Protein AF-A0AAW9M1D6-F1 (afdb_monomer_lite)

Organism: Citrobacter amalonaticus (NCBI:txid35703)

Structure (mmCIF, N/CA/C/O backbone):
data_AF-A0AAW9M1D6-F1
#
_entry.id   AF-A0AAW9M1D6-F1
#
loop_
_atom_site.group_PDB
_atom_site.id
_atom_site.type_symbol
_atom_site.label_atom_id
_atom_site.label_alt_id
_atom_site.label_comp_id
_atom_site.label_asym_id
_atom_site.label_entity_id
_atom_site.label_seq_id
_atom_site.pdbx_PDB_ins_code
_atom_site.Cartn_x
_atom_site.Cartn_y
_atom_site.Cartn_z
_atom_site.occupancy
_atom_site.B_iso_or_equiv
_atom_site.auth_seq_id
_atom_site.auth_comp_id
_atom_site.auth_asym_id
_atom_site.auth_atom_id
_atom_site.pdbx_PDB_model_num
ATOM 1 N N . MET A 1 1 ? -10.250 -9.960 7.681 1.00 63.75 1 MET A N 1
ATOM 2 C CA . MET A 1 1 ? -11.317 -9.256 8.417 1.00 63.75 1 MET A CA 1
ATOM 3 C C . MET A 1 1 ? -10.985 -9.260 9.887 1.00 63.75 1 MET A C 1
ATOM 5 O O . MET A 1 1 ? -10.954 -10.330 10.500 1.00 63.75 1 MET A O 1
ATOM 9 N N . SER A 1 2 ? -10.728 -8.066 10.403 1.00 79.38 2 SER A N 1
ATOM 10 C CA . SER A 1 2 ? -10.473 -7.820 11.815 1.00 79.38 2 SER A CA 1
ATOM 11 C C . SER A 1 2 ? -11.714 -8.108 12.661 1.00 79.38 2 SER A C 1
ATOM 13 O O . SER A 1 2 ? -12.858 -7.971 12.218 1.00 79.38 2 SER A O 1
ATOM 15 N N . LYS A 1 3 ? -11.487 -8.555 13.890 1.00 87.44 3 LYS A N 1
ATOM 16 C CA . LYS A 1 3 ? -12.510 -8.919 14.868 1.00 87.44 3 LYS A CA 1
ATOM 17 C C . LYS A 1 3 ? -12.428 -7.988 16.066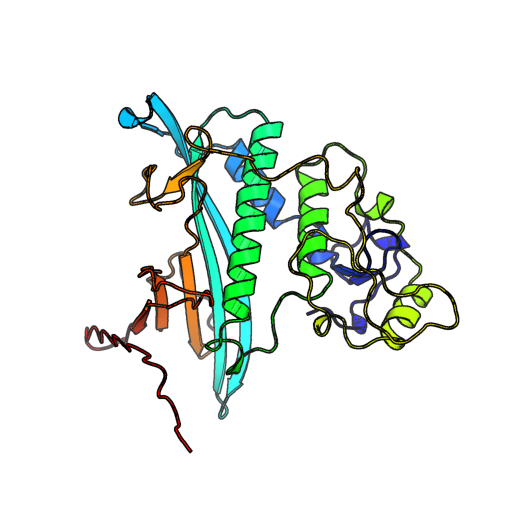 1.00 87.44 3 LYS A C 1
ATOM 19 O O . LYS A 1 3 ? -11.387 -7.421 16.375 1.00 87.44 3 LYS A O 1
ATOM 24 N N . ARG A 1 4 ? -13.509 -7.949 16.844 1.00 89.75 4 ARG A N 1
ATOM 25 C CA . ARG A 1 4 ? -13.567 -7.206 18.111 1.00 89.75 4 ARG A CA 1
ATOM 26 C C . ARG A 1 4 ? -12.402 -7.525 19.057 1.00 89.75 4 ARG A C 1
ATOM 28 O O . ARG A 1 4 ? -11.922 -6.649 19.763 1.00 89.75 4 ARG A O 1
ATOM 35 N N . MET A 1 5 ? -11.961 -8.784 19.092 1.00 91.31 5 MET A N 1
ATOM 36 C CA . MET A 1 5 ? -10.857 -9.225 19.954 1.00 91.31 5 MET A CA 1
ATOM 37 C C . MET A 1 5 ? -9.481 -8.712 19.516 1.00 91.31 5 MET A C 1
ATOM 39 O O . MET A 1 5 ? -8.546 -8.768 20.308 1.00 91.31 5 MET A O 1
ATOM 43 N N . ASP A 1 6 ? -9.368 -8.212 18.286 1.00 92.38 6 ASP A N 1
ATOM 44 C CA . ASP A 1 6 ? -8.130 -7.643 17.761 1.00 92.38 6 ASP A CA 1
ATOM 45 C C . ASP A 1 6 ? -7.950 -6.187 18.218 1.00 92.38 6 ASP A C 1
ATOM 47 O O . ASP A 1 6 ? -6.853 -5.643 18.094 1.00 92.38 6 ASP A O 1
ATOM 51 N N . ILE A 1 7 ? -8.997 -5.559 18.779 1.00 95.12 7 ILE A N 1
ATOM 52 C CA . ILE A 1 7 ? -8.949 -4.173 19.253 1.00 95.12 7 ILE A CA 1
ATOM 53 C C . ILE A 1 7 ? -7.888 -4.026 20.346 1.00 95.12 7 ILE A C 1
ATOM 55 O O . ILE A 1 7 ? -7.843 -4.786 21.315 1.00 95.12 7 ILE A O 1
ATOM 59 N N . THR A 1 8 ? -7.046 -3.007 20.209 1.00 95.75 8 THR A N 1
ATOM 60 C CA . THR A 1 8 ? -6.031 -2.625 21.190 1.00 95.75 8 THR A CA 1
ATOM 61 C C . THR A 1 8 ? -6.125 -1.139 21.513 1.00 95.75 8 THR A C 1
ATOM 63 O O . THR A 1 8 ? -6.691 -0.358 20.755 1.00 95.75 8 THR A O 1
ATOM 66 N N . ASP A 1 9 ? -5.548 -0.745 22.648 1.00 96.06 9 ASP A N 1
ATOM 67 C CA . ASP A 1 9 ? -5.435 0.661 23.020 1.00 96.06 9 ASP A CA 1
ATOM 68 C C . ASP A 1 9 ? -4.592 1.449 22.004 1.00 96.06 9 ASP A C 1
ATOM 70 O O . ASP A 1 9 ? -3.508 0.995 21.605 1.00 96.06 9 ASP A O 1
ATOM 74 N N . GLY A 1 10 ? -5.085 2.625 21.606 1.00 93.75 10 GLY A N 1
ATOM 75 C CA . GLY A 1 10 ? -4.435 3.514 20.650 1.00 93.75 10 GLY A CA 1
ATOM 76 C C . GLY A 1 10 ? -3.084 4.055 21.118 1.00 93.75 10 GLY A C 1
ATOM 77 O O . GLY A 1 10 ? -2.237 4.358 20.278 1.00 93.75 10 GLY A O 1
ATOM 78 N N . MET A 1 11 ? -2.801 4.066 22.426 1.00 95.12 11 MET A N 1
ATOM 79 C CA . MET A 1 11 ? -1.469 4.380 22.959 1.00 95.12 11 MET A CA 1
ATOM 80 C C . MET A 1 11 ? -0.382 3.455 22.386 1.00 95.12 11 MET A C 1
ATOM 82 O O . MET A 1 11 ? 0.783 3.842 22.285 1.00 95.12 11 MET A O 1
ATOM 86 N N . PHE A 1 12 ? -0.751 2.241 21.969 1.00 94.50 12 PHE A N 1
ATOM 87 C CA . PHE A 1 12 ? 0.166 1.279 21.364 1.00 94.50 12 PHE A CA 1
ATOM 88 C C . PHE A 1 12 ? 0.169 1.293 19.830 1.00 94.50 12 PHE A C 1
ATOM 90 O O . PHE A 1 12 ? 0.869 0.472 19.235 1.00 94.50 12 PHE A O 1
ATOM 97 N N . ALA A 1 13 ? -0.561 2.204 19.174 1.00 93.25 13 ALA A N 1
ATOM 98 C CA . ALA A 1 13 ? -0.717 2.208 17.718 1.00 93.25 13 ALA A CA 1
ATOM 99 C C . ALA A 1 13 ? 0.630 2.242 16.975 1.00 93.25 13 ALA A C 1
ATOM 101 O O . ALA A 1 13 ? 0.832 1.499 16.022 1.00 93.25 13 ALA A O 1
ATOM 102 N N . THR A 1 14 ? 1.594 3.038 17.442 1.00 93.19 14 THR A N 1
ATOM 103 C CA . THR A 1 14 ? 2.906 3.182 16.783 1.00 93.19 14 THR A CA 1
ATOM 104 C C . THR A 1 14 ? 3.901 2.064 17.112 1.00 93.19 14 THR A C 1
ATOM 106 O O . THR A 1 14 ? 4.914 1.932 16.425 1.00 93.19 14 THR A O 1
ATOM 109 N N . THR A 1 15 ? 3.642 1.264 18.153 1.00 92.50 15 THR A N 1
ATOM 110 C CA . THR A 1 15 ? 4.608 0.290 18.703 1.00 92.50 15 THR A CA 1
ATOM 111 C C . THR A 1 15 ? 4.196 -1.165 18.515 1.00 92.50 15 THR A C 1
ATOM 113 O O . THR A 1 15 ? 5.064 -2.036 18.450 1.00 92.50 15 THR A O 1
ATOM 116 N N . LYS A 1 16 ? 2.895 -1.459 18.420 1.00 92.81 16 LYS A N 1
ATOM 117 C CA . LYS A 1 16 ? 2.406 -2.811 18.139 1.00 92.81 16 LYS A CA 1
ATOM 118 C C . LYS A 1 16 ? 2.507 -3.146 16.653 1.00 92.81 16 LYS A C 1
ATOM 120 O O . LYS A 1 16 ? 2.323 -2.302 15.782 1.00 92.81 16 LYS A O 1
ATOM 125 N N . ASN A 1 17 ? 2.761 -4.427 16.387 1.00 91.19 17 ASN A N 1
ATOM 126 C CA . ASN A 1 17 ? 2.891 -4.972 15.032 1.00 91.19 17 ASN A CA 1
ATOM 127 C C . ASN A 1 17 ? 1.587 -5.569 14.485 1.00 91.19 17 ASN A C 1
ATOM 129 O O . ASN A 1 17 ? 1.545 -5.954 13.324 1.00 91.19 17 ASN A O 1
ATOM 133 N N . TYR A 1 18 ? 0.567 -5.716 15.329 1.00 93.31 18 TYR A N 1
ATOM 134 C CA . TYR A 1 18 ? -0.723 -6.311 14.997 1.00 93.31 18 TYR A CA 1
ATOM 135 C C . TYR A 1 18 ? -1.804 -5.762 15.931 1.00 93.31 18 TYR A C 1
ATOM 137 O O . TYR A 1 18 ? -1.500 -5.219 16.999 1.00 93.31 18 TYR A O 1
ATOM 145 N N . GLY A 1 19 ? -3.056 -5.954 15.530 1.00 94.38 19 GLY A N 1
ATOM 146 C CA . GLY A 1 19 ? -4.237 -5.485 16.241 1.00 94.38 19 GLY A CA 1
ATOM 147 C C . GLY A 1 19 ? -4.981 -4.422 15.446 1.00 94.38 19 GLY A C 1
ATOM 148 O O . GLY A 1 19 ? -4.545 -3.999 14.380 1.00 94.38 19 GLY A O 1
ATOM 149 N N . LEU A 1 20 ? -6.105 -3.993 15.992 1.00 96.25 20 LEU A N 1
ATOM 150 C CA . LEU A 1 20 ? -6.995 -3.017 15.399 1.00 96.25 20 LEU A CA 1
ATOM 151 C C . LEU A 1 20 ? -7.089 -1.807 16.331 1.00 96.25 20 LEU A C 1
ATOM 153 O O . LEU A 1 20 ? -7.303 -1.951 17.534 1.00 96.25 20 LEU A O 1
ATOM 157 N N . VAL A 1 21 ? -6.926 -0.608 15.788 1.00 96.69 21 VAL A N 1
ATOM 158 C CA . VAL A 1 21 ? -7.093 0.644 16.537 1.00 96.69 21 VAL A CA 1
ATOM 159 C C . VAL A 1 21 ? -8.109 1.525 15.841 1.00 96.69 21 VAL A C 1
ATOM 161 O O . V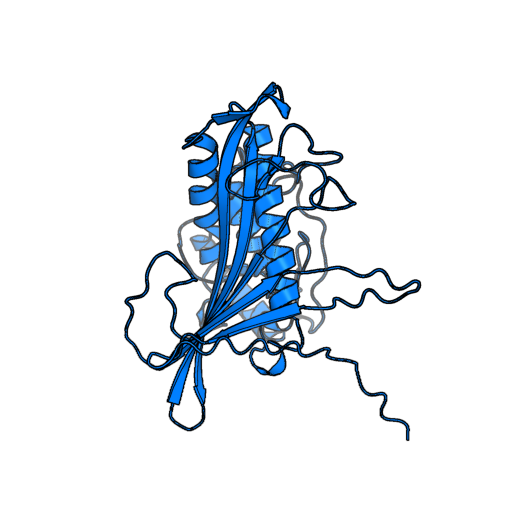AL A 1 21 ? -8.270 1.463 14.623 1.00 96.69 21 VAL A O 1
ATOM 164 N N . TYR A 1 22 ? -8.780 2.366 16.617 1.00 96.00 22 TYR A N 1
ATOM 165 C CA . TYR A 1 22 ? -9.580 3.451 16.076 1.00 96.00 22 TYR A CA 1
ATOM 166 C C . TYR A 1 22 ? -8.824 4.771 16.230 1.00 96.00 22 TYR A C 1
ATOM 168 O O . TYR A 1 22 ? -8.130 4.995 17.222 1.00 96.00 22 TYR A O 1
ATOM 176 N N . THR A 1 23 ? -8.952 5.641 15.238 1.00 96.38 23 THR A N 1
ATOM 177 C CA . THR A 1 23 ? -8.282 6.940 15.168 1.00 96.38 23 THR A CA 1
ATOM 178 C C . THR A 1 23 ? -9.294 8.022 14.810 1.00 96.38 23 THR A C 1
ATOM 180 O O . THR A 1 23 ? -10.233 7.766 14.052 1.00 96.38 23 THR A O 1
ATOM 183 N N . GLU A 1 24 ? -9.129 9.224 15.351 1.00 95.06 24 GLU A N 1
ATOM 184 C CA . GLU A 1 24 ? -10.078 10.319 15.122 1.00 95.06 24 GLU A CA 1
ATOM 185 C C . GLU A 1 24 ? -10.052 10.830 13.673 1.00 95.06 24 GLU A C 1
ATOM 187 O O . GLU A 1 24 ? -11.087 11.245 13.155 1.00 95.06 24 GLU A O 1
ATOM 192 N N . GLU A 1 25 ? -8.900 10.756 13.000 1.00 95.38 25 GLU A N 1
ATOM 193 C CA . GLU A 1 25 ? -8.720 11.296 11.644 1.00 95.38 25 GLU A CA 1
ATOM 194 C C . GLU A 1 25 ? -8.920 10.256 10.531 1.00 95.38 25 GLU A C 1
ATOM 196 O O . GLU A 1 25 ? -9.367 10.603 9.434 1.00 95.38 25 GLU A O 1
ATOM 201 N N . LEU A 1 26 ? -8.589 8.979 10.779 1.00 95.94 26 LEU A N 1
ATOM 202 C CA . LEU A 1 26 ? -8.619 7.928 9.749 1.00 95.94 26 LEU A CA 1
ATOM 203 C C . LEU A 1 26 ? -9.699 6.857 9.973 1.00 95.94 26 LEU A C 1
ATOM 205 O O . LEU A 1 26 ? -10.070 6.169 9.020 1.00 95.94 26 LEU A O 1
ATOM 209 N N . GLY A 1 27 ? -10.247 6.745 11.186 1.00 95.12 27 GLY A N 1
ATOM 210 C CA . GLY A 1 27 ? -11.175 5.683 11.573 1.00 95.12 27 GLY A CA 1
ATOM 211 C C . GLY A 1 27 ? -10.442 4.410 12.002 1.00 95.12 27 GLY A C 1
ATOM 212 O O . GLY A 1 27 ? -9.403 4.489 12.662 1.00 95.12 27 GLY A O 1
ATOM 213 N N . TRP A 1 28 ? -10.998 3.246 11.655 1.00 95.94 28 TRP A N 1
ATOM 214 C CA . TRP A 1 28 ? -10.398 1.938 11.937 1.00 95.94 28 TRP A CA 1
ATOM 215 C C . TRP A 1 28 ? -9.126 1.708 11.118 1.00 95.94 28 TRP A C 1
ATOM 217 O O . TRP A 1 28 ? -9.125 1.922 9.907 1.00 95.94 28 TRP A O 1
ATOM 227 N N . ILE A 1 29 ? -8.067 1.245 11.785 1.00 96.38 29 ILE A N 1
ATOM 228 C CA . ILE A 1 29 ? -6.773 0.909 11.187 1.00 96.38 29 ILE A CA 1
ATOM 229 C C . ILE A 1 29 ? -6.297 -0.449 11.707 1.00 96.38 29 ILE A C 1
ATOM 231 O O . ILE A 1 29 ? -6.172 -0.654 12.918 1.00 96.38 29 ILE A O 1
ATOM 235 N N . ASP A 1 30 ? -5.984 -1.353 10.781 1.00 95.00 30 ASP A N 1
ATOM 236 C CA . ASP A 1 30 ? -5.288 -2.609 11.044 1.00 95.00 30 ASP A CA 1
ATOM 237 C C . ASP A 1 30 ? -3.779 -2.337 11.164 1.00 95.00 30 ASP A C 1
ATOM 239 O O . ASP A 1 30 ? -3.113 -1.886 10.226 1.00 95.00 30 ASP A O 1
ATOM 243 N N . LEU A 1 31 ? -3.221 -2.609 12.344 1.00 94.94 31 LEU A N 1
ATOM 244 C CA . LEU A 1 31 ? -1.817 -2.358 12.660 1.00 94.94 31 LEU A CA 1
ATOM 245 C C . LEU A 1 31 ? -0.849 -3.291 11.930 1.00 94.94 31 LEU A C 1
ATOM 247 O O . LEU A 1 31 ? 0.316 -2.924 11.775 1.00 94.94 31 LEU A O 1
ATOM 251 N N . GLY A 1 32 ? -1.302 -4.472 11.505 1.00 91.88 32 GLY A N 1
ATOM 252 C CA . GLY A 1 32 ? -0.529 -5.410 10.695 1.00 91.88 32 GLY A CA 1
ATOM 253 C C . GLY A 1 32 ? -0.286 -4.857 9.295 1.00 91.88 32 GLY A C 1
ATOM 254 O O . GLY A 1 32 ? 0.867 -4.756 8.864 1.00 91.88 32 GLY A O 1
ATOM 255 N N . HIS A 1 33 ? -1.349 -4.396 8.635 1.00 91.12 33 HIS A N 1
ATOM 256 C CA . HIS A 1 33 ? -1.267 -3.703 7.344 1.00 91.12 33 HIS A CA 1
ATOM 257 C C . HIS A 1 33 ? -0.487 -2.383 7.459 1.00 91.12 33 HIS A C 1
ATOM 259 O O . HIS A 1 33 ? 0.461 -2.125 6.705 1.00 91.12 33 HIS A O 1
ATOM 265 N N . ALA A 1 34 ? -0.778 -1.598 8.500 1.00 95.25 34 ALA A N 1
ATOM 266 C CA . ALA A 1 34 ? -0.112 -0.329 8.781 1.00 95.25 34 ALA A CA 1
ATOM 267 C C . ALA A 1 34 ? 1.385 -0.453 9.120 1.00 95.25 34 ALA A C 1
ATOM 269 O O . ALA A 1 34 ? 2.069 0.565 9.237 1.00 95.25 34 ALA A O 1
ATOM 270 N N . GLN A 1 35 ? 1.955 -1.660 9.246 1.00 92.81 35 GLN A N 1
ATOM 271 C CA . GLN A 1 35 ? 3.413 -1.811 9.296 1.00 92.81 35 GLN A CA 1
ATOM 272 C C . GLN A 1 35 ? 4.085 -1.429 7.975 1.00 92.81 35 GLN A C 1
ATOM 274 O O . GLN A 1 35 ? 5.223 -0.957 7.999 1.00 92.81 35 GLN A O 1
ATOM 279 N N . GLY A 1 36 ? 3.424 -1.627 6.831 1.00 92.94 36 GLY A N 1
ATOM 280 C CA . GLY A 1 36 ? 4.009 -1.351 5.516 1.00 92.94 36 GLY A CA 1
ATOM 281 C C . GLY A 1 36 ? 5.079 -2.362 5.093 1.00 92.94 36 GLY A C 1
ATOM 282 O O . GLY A 1 36 ? 6.043 -2.004 4.415 1.00 92.94 36 GLY A O 1
ATOM 283 N N . ASN A 1 37 ? 4.959 -3.628 5.500 1.00 92.31 37 ASN A N 1
ATOM 284 C CA . ASN A 1 37 ? 5.933 -4.660 5.124 1.00 92.31 37 ASN A CA 1
ATOM 285 C C . ASN A 1 37 ? 5.993 -4.868 3.602 1.00 92.31 37 ASN A C 1
ATOM 287 O O . ASN A 1 37 ? 7.089 -4.866 3.035 1.00 92.31 37 ASN A O 1
ATOM 291 N N . ASP A 1 38 ? 4.841 -4.912 2.933 1.00 88.81 38 ASP A N 1
ATOM 292 C CA . ASP A 1 38 ? 4.761 -5.014 1.470 1.00 88.81 38 ASP A CA 1
ATOM 293 C C . ASP A 1 38 ? 5.365 -3.787 0.784 1.00 88.81 38 ASP A C 1
ATOM 295 O O . ASP A 1 38 ? 6.147 -3.909 -0.165 1.00 88.81 38 ASP A O 1
ATOM 299 N N . ALA A 1 39 ? 5.096 -2.595 1.327 1.00 94.69 39 ALA A N 1
ATOM 300 C CA . ALA A 1 39 ? 5.703 -1.353 0.864 1.00 94.69 39 ALA A CA 1
ATOM 301 C C . ALA A 1 39 ? 7.236 -1.380 1.014 1.00 94.69 39 ALA A C 1
ATOM 303 O O . ALA A 1 39 ? 7.943 -0.943 0.107 1.00 94.69 39 ALA A O 1
ATOM 304 N N . ARG A 1 40 ? 7.782 -1.940 2.106 1.00 96.75 40 ARG A N 1
ATOM 305 C CA . ARG A 1 40 ? 9.239 -2.106 2.301 1.00 96.75 40 ARG A CA 1
ATOM 306 C C . ARG A 1 40 ? 9.857 -3.049 1.278 1.00 96.75 40 ARG A C 1
ATOM 308 O O . ARG A 1 40 ? 10.950 -2.774 0.779 1.00 96.75 40 ARG A O 1
ATOM 315 N N . VAL A 1 41 ? 9.185 -4.155 0.964 1.00 94.94 41 VAL A N 1
ATOM 316 C CA . VAL A 1 41 ? 9.643 -5.090 -0.073 1.00 94.94 41 VAL A CA 1
ATOM 317 C C . VAL A 1 41 ? 9.647 -4.404 -1.439 1.00 94.94 41 VAL A C 1
ATOM 319 O O . VAL A 1 41 ? 10.639 -4.497 -2.166 1.00 94.94 41 VAL A O 1
ATOM 322 N N . LEU A 1 42 ? 8.584 -3.670 -1.774 1.00 95.81 42 LEU A N 1
ATOM 323 C CA . LEU A 1 42 ? 8.497 -2.923 -3.027 1.00 95.81 42 LEU A CA 1
ATOM 324 C C . LEU A 1 42 ? 9.556 -1.816 -3.113 1.00 95.81 42 LEU A C 1
ATOM 326 O O . LEU A 1 42 ? 10.235 -1.703 -4.132 1.00 95.81 42 LEU A O 1
ATOM 330 N N . LYS A 1 43 ? 9.760 -1.051 -2.034 1.00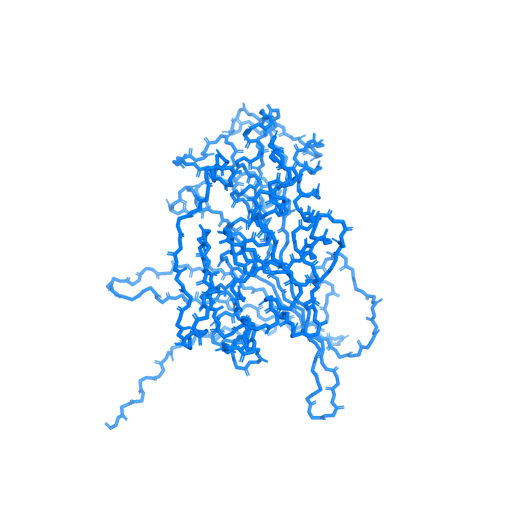 97.31 43 LYS A N 1
ATOM 331 C CA . LYS A 1 43 ? 10.800 -0.016 -1.951 1.00 97.31 43 LYS A CA 1
ATOM 332 C C . LYS A 1 43 ? 12.178 -0.594 -2.246 1.00 97.31 43 LYS A C 1
ATOM 334 O O . LYS A 1 43 ? 12.885 -0.071 -3.099 1.00 97.31 43 LYS A O 1
ATOM 339 N N . ARG A 1 44 ? 12.510 -1.730 -1.627 1.00 97.06 44 ARG A N 1
ATOM 340 C CA . ARG A 1 44 ? 13.781 -2.427 -1.854 1.00 97.06 44 ARG A CA 1
ATOM 341 C C . ARG A 1 44 ? 13.971 -2.817 -3.319 1.00 97.06 44 ARG A C 1
ATOM 343 O O . ARG A 1 44 ? 15.037 -2.568 -3.866 1.00 97.06 44 ARG A O 1
ATOM 350 N N . LYS A 1 45 ? 12.941 -3.375 -3.969 1.00 96.19 45 LYS A N 1
ATOM 351 C CA . LYS A 1 45 ? 12.983 -3.718 -5.405 1.00 96.19 45 LYS A CA 1
ATOM 352 C C . LYS A 1 45 ? 13.251 -2.484 -6.272 1.00 96.19 45 LYS A C 1
ATOM 354 O O . LYS A 1 45 ? 14.076 -2.541 -7.178 1.00 96.19 45 LYS A O 1
ATOM 359 N N . LEU A 1 46 ? 12.586 -1.367 -5.968 1.00 96.94 46 LEU A N 1
ATOM 360 C CA . LEU A 1 46 ? 12.759 -0.101 -6.685 1.00 96.94 46 LEU A CA 1
ATOM 361 C C . LEU A 1 46 ? 14.123 0.553 -6.430 1.00 96.94 46 LEU A C 1
ATOM 363 O O . LEU A 1 46 ? 14.624 1.263 -7.294 1.00 96.94 46 LEU A O 1
ATOM 367 N N . GLU A 1 47 ? 14.721 0.362 -5.257 1.00 96.56 47 GLU A N 1
ATOM 368 C CA . GLU A 1 47 ? 16.044 0.896 -4.912 1.00 96.56 47 GLU A CA 1
ATOM 369 C C . GLU A 1 47 ? 17.185 0.057 -5.485 1.00 96.56 47 GLU A C 1
ATOM 371 O O . GLU A 1 47 ? 18.173 0.621 -5.943 1.00 96.56 47 GLU A O 1
ATOM 376 N N . GLN A 1 48 ? 17.039 -1.269 -5.483 1.00 96.25 48 GLN A N 1
ATOM 377 C CA . GLN A 1 48 ? 18.060 -2.197 -5.966 1.00 96.25 48 GLN A CA 1
ATOM 378 C C . GLN A 1 48 ? 18.164 -2.241 -7.493 1.00 96.25 48 GLN A C 1
ATOM 380 O O . GLN A 1 48 ? 19.233 -2.553 -8.008 1.00 96.25 48 GLN A O 1
ATOM 385 N N . GLU A 1 49 ? 17.063 -1.974 -8.205 1.00 95.81 49 GLU A N 1
ATOM 386 C CA . GLU A 1 49 ? 17.002 -1.972 -9.677 1.00 95.81 49 GLU A CA 1
ATOM 387 C C . GLU A 1 49 ? 17.587 -3.255 -10.311 1.00 95.81 49 GLU A C 1
ATOM 389 O O . GLU A 1 49 ? 18.225 -3.230 -11.365 1.00 95.81 49 GLU A O 1
ATOM 394 N N . HIS A 1 50 ? 17.394 -4.403 -9.647 1.00 93.62 50 HIS A N 1
ATOM 395 C CA . HIS A 1 50 ? 17.942 -5.685 -10.089 1.00 93.62 50 HIS A CA 1
ATOM 396 C C . HIS A 1 50 ? 17.492 -6.035 -11.512 1.00 93.62 50 HIS A C 1
ATOM 398 O O . HIS A 1 50 ? 16.322 -5.897 -11.859 1.00 93.62 50 HIS A O 1
ATOM 404 N N . PHE A 1 51 ? 18.425 -6.566 -12.308 1.00 93.44 51 PHE A N 1
ATOM 405 C CA . PHE A 1 51 ? 18.206 -6.957 -13.706 1.00 93.44 51 PHE A CA 1
ATOM 406 C C . PHE A 1 51 ? 17.858 -5.795 -14.648 1.00 93.44 51 PHE A C 1
ATOM 408 O O . PHE A 1 51 ? 17.215 -6.008 -15.679 1.00 93.44 51 PHE A O 1
ATOM 415 N N . ALA A 1 52 ? 18.305 -4.576 -14.327 1.00 95.38 52 ALA A N 1
ATOM 416 C CA . ALA A 1 52 ? 18.248 -3.456 -15.256 1.00 95.38 52 ALA A CA 1
ATOM 417 C C . ALA A 1 52 ? 18.928 -3.801 -16.590 1.00 95.38 52 ALA A C 1
ATOM 419 O O . ALA A 1 52 ? 20.076 -4.247 -16.638 1.00 95.38 52 ALA A O 1
ATOM 420 N N . LYS A 1 53 ? 18.203 -3.576 -17.685 1.00 96.25 53 LYS A N 1
ATOM 421 C CA . LYS A 1 53 ? 18.657 -3.812 -19.055 1.00 96.25 53 LYS A CA 1
ATOM 422 C C . LYS A 1 53 ? 18.316 -2.608 -19.921 1.00 96.25 53 LYS A C 1
ATOM 424 O O . LYS A 1 53 ? 17.242 -2.028 -19.785 1.00 96.25 53 LYS A O 1
ATOM 429 N N . TYR A 1 54 ? 19.220 -2.255 -20.826 1.00 95.56 54 TYR A N 1
ATOM 430 C CA . TYR A 1 54 ? 18.965 -1.241 -21.840 1.00 95.56 54 TYR A CA 1
ATOM 431 C C . TYR A 1 54 ? 18.059 -1.787 -22.949 1.00 95.56 54 TYR A C 1
ATOM 433 O O . TYR A 1 54 ? 18.285 -2.886 -23.464 1.00 95.56 54 TYR A O 1
ATOM 441 N N . TYR A 1 55 ? 17.047 -1.012 -23.335 1.00 93.56 55 TYR A N 1
ATOM 442 C CA . TYR A 1 55 ? 16.130 -1.354 -24.418 1.00 93.56 55 TYR A CA 1
ATOM 443 C C . TYR A 1 55 ? 16.192 -0.293 -25.518 1.00 93.56 55 TYR A C 1
ATOM 445 O O . TYR A 1 55 ? 15.636 0.792 -25.364 1.00 93.56 55 TYR A O 1
ATOM 453 N N . GLU A 1 56 ? 16.794 -0.637 -26.661 1.00 92.31 56 GLU A N 1
ATOM 454 C CA . GLU A 1 56 ? 16.985 0.268 -27.811 1.00 92.31 56 GLU A CA 1
ATOM 455 C C . GLU A 1 56 ? 15.683 0.943 -28.265 1.00 92.31 56 GLU A C 1
ATOM 457 O O . GLU A 1 56 ? 15.648 2.150 -28.482 1.00 92.31 56 GLU A O 1
ATOM 462 N N . LYS A 1 57 ? 14.576 0.186 -28.310 1.00 90.12 57 LYS A N 1
ATOM 463 C CA . LYS A 1 57 ? 13.240 0.693 -28.675 1.00 90.12 57 LYS A CA 1
ATOM 464 C C . LYS A 1 57 ? 12.779 1.878 -27.814 1.00 90.12 57 LYS A C 1
ATOM 466 O O . LYS A 1 57 ? 11.977 2.688 -28.272 1.00 90.12 57 LYS A O 1
ATOM 471 N N . PHE A 1 58 ? 13.241 1.945 -26.569 1.00 89.12 58 PHE A N 1
ATOM 472 C CA . PHE A 1 58 ? 12.872 2.970 -25.594 1.00 89.12 58 PHE A CA 1
ATOM 473 C C . PHE A 1 58 ? 14.021 3.930 -25.281 1.00 89.12 58 PHE A C 1
ATOM 475 O O . PHE A 1 58 ? 13.802 4.889 -24.547 1.00 89.12 58 PHE A O 1
ATOM 482 N N . ASN A 1 59 ? 15.212 3.676 -25.837 1.00 91.75 59 ASN A N 1
ATOM 483 C CA . ASN A 1 59 ? 16.446 4.417 -25.597 1.00 91.75 59 ASN A CA 1
ATOM 484 C C . ASN A 1 59 ? 16.751 4.634 -24.099 1.00 91.75 59 ASN A C 1
ATOM 486 O O . ASN A 1 59 ? 17.200 5.705 -23.703 1.00 91.75 59 ASN A O 1
ATOM 490 N N . ASP A 1 60 ? 16.465 3.641 -23.252 1.00 94.50 60 ASP A N 1
ATOM 491 C CA . ASP A 1 60 ? 16.631 3.774 -21.802 1.00 94.50 60 ASP A CA 1
ATOM 492 C C . ASP A 1 60 ? 16.770 2.409 -21.107 1.00 94.50 60 ASP A C 1
ATOM 494 O O . ASP A 1 60 ? 16.518 1.353 -21.703 1.00 94.50 60 ASP A O 1
ATOM 498 N N . TRP A 1 61 ? 17.172 2.437 -19.838 1.00 96.06 61 TRP A N 1
ATOM 499 C CA . TRP A 1 61 ? 17.319 1.270 -18.974 1.00 96.06 61 TRP A CA 1
ATOM 500 C C . TRP A 1 61 ? 16.033 1.004 -18.196 1.00 96.06 61 TRP A C 1
ATOM 502 O O . TRP A 1 61 ? 15.452 1.913 -17.604 1.00 96.06 61 TRP A O 1
ATOM 512 N N . TYR A 1 62 ? 15.599 -0.254 -18.173 1.00 96.31 62 TYR A N 1
ATOM 513 C CA . TYR A 1 62 ? 14.430 -0.692 -17.413 1.00 96.31 62 TYR A CA 1
ATOM 514 C C . TYR A 1 62 ? 14.729 -1.979 -16.657 1.00 96.31 62 TYR A C 1
ATOM 516 O O . TYR A 1 62 ? 15.476 -2.831 -17.141 1.00 96.31 62 TYR A O 1
ATOM 524 N N . PHE A 1 63 ? 14.080 -2.152 -15.511 1.00 96.12 63 PHE A N 1
ATOM 525 C CA . PHE A 1 63 ? 14.167 -3.351 -14.686 1.00 96.12 63 PHE A CA 1
ATOM 526 C C . PHE A 1 63 ? 12.768 -3.880 -14.333 1.00 96.12 63 PHE A C 1
ATOM 528 O O . PHE A 1 63 ? 11.817 -3.094 -14.240 1.00 96.12 63 PHE A O 1
ATOM 535 N N . PRO A 1 64 ? 12.611 -5.204 -14.164 1.00 95.38 64 PRO A N 1
ATOM 536 C CA . PRO A 1 64 ? 11.328 -5.803 -13.827 1.00 95.38 64 PRO A CA 1
ATOM 537 C C . PRO A 1 64 ? 10.975 -5.577 -12.354 1.00 95.38 64 PRO A C 1
ATOM 539 O O . PRO A 1 64 ? 11.800 -5.749 -11.454 1.00 95.38 64 PRO A O 1
ATOM 542 N N . VAL A 1 65 ? 9.709 -5.262 -12.096 1.00 95.44 65 VAL A N 1
ATOM 543 C CA . VAL A 1 65 ? 9.132 -5.167 -10.756 1.00 95.44 65 VAL A CA 1
ATOM 544 C C . VAL A 1 65 ? 7.864 -6.002 -10.704 1.00 95.44 65 VAL A C 1
ATOM 546 O O . VAL A 1 65 ? 6.900 -5.763 -11.427 1.00 95.44 65 VAL A O 1
ATOM 549 N N . ASN A 1 66 ? 7.885 -6.974 -9.797 1.00 91.69 66 ASN A N 1
ATOM 550 C CA . ASN A 1 66 ? 6.759 -7.844 -9.489 1.00 91.69 66 ASN A CA 1
ATOM 551 C C . ASN A 1 66 ? 6.168 -7.454 -8.139 1.00 91.69 66 ASN A C 1
ATOM 553 O O . ASN A 1 66 ? 6.906 -7.389 -7.145 1.00 91.69 66 ASN A O 1
ATOM 557 N N . TYR A 1 67 ? 4.860 -7.241 -8.094 1.00 91.38 67 TYR A N 1
ATOM 558 C CA . TYR A 1 67 ? 4.114 -6.981 -6.868 1.00 91.38 67 TYR A CA 1
ATOM 559 C C . TYR A 1 67 ? 2.907 -7.913 -6.787 1.00 91.38 67 TYR A C 1
ATOM 561 O O . TYR A 1 67 ? 2.228 -8.121 -7.790 1.00 91.38 67 TYR A O 1
ATOM 569 N N . TYR A 1 68 ? 2.674 -8.478 -5.609 1.00 86.62 68 TYR A N 1
ATOM 570 C CA . TYR A 1 68 ? 1.647 -9.483 -5.371 1.00 86.62 68 TYR A CA 1
ATOM 571 C C . TYR A 1 68 ? 0.740 -9.009 -4.246 1.00 86.62 68 TYR A C 1
ATOM 573 O O . TYR A 1 68 ? 1.224 -8.437 -3.271 1.00 86.62 68 TYR A O 1
ATOM 581 N N . GLN A 1 69 ? -0.552 -9.274 -4.391 1.00 82.12 69 GLN A N 1
ATOM 582 C CA . GLN A 1 69 ? -1.531 -9.162 -3.321 1.00 82.12 69 GLN A CA 1
ATOM 583 C C . GLN A 1 69 ? -2.345 -10.448 -3.300 1.00 82.12 69 GLN A C 1
ATOM 585 O O . GLN A 1 69 ? -2.943 -10.812 -4.312 1.00 82.12 69 GLN A O 1
ATOM 590 N N . GLU A 1 70 ? -2.314 -11.151 -2.172 1.00 79.62 70 GLU A N 1
ATOM 591 C CA . GLU A 1 70 ? -2.771 -12.535 -2.057 1.00 79.62 70 GLU A CA 1
ATOM 592 C C . GLU A 1 70 ? -3.686 -12.734 -0.851 1.00 79.62 70 GLU A C 1
ATOM 594 O O . GLU A 1 70 ? -3.610 -12.014 0.142 1.00 79.62 70 GLU A O 1
ATOM 599 N N . MET A 1 71 ? -4.516 -13.771 -0.926 1.00 73.12 71 MET A N 1
ATOM 600 C CA . MET A 1 71 ? -5.320 -14.273 0.179 1.00 73.12 71 MET A CA 1
ATOM 601 C C . MET A 1 71 ? -5.302 -15.800 0.188 1.00 73.12 71 MET A C 1
ATOM 603 O O . MET A 1 71 ? -5.438 -16.447 -0.853 1.00 73.12 71 MET A O 1
ATOM 607 N N . GLU A 1 72 ? -5.192 -16.362 1.391 1.00 70.50 72 GLU A N 1
ATOM 608 C CA . GLU A 1 72 ? -5.376 -17.784 1.668 1.00 70.50 72 GLU A CA 1
ATOM 609 C C . GLU A 1 72 ? -6.611 -17.973 2.561 1.00 70.50 72 GLU A C 1
ATOM 611 O O . GLU A 1 72 ? -6.732 -17.344 3.613 1.00 70.50 72 GLU A O 1
ATOM 616 N N . VAL A 1 73 ? -7.536 -18.844 2.152 1.00 68.44 73 VAL A N 1
ATOM 617 C CA . VAL A 1 73 ? -8.722 -19.210 2.934 1.00 68.44 73 VAL A CA 1
ATOM 618 C C . VAL A 1 73 ? -8.829 -20.721 3.026 1.00 68.44 73 VAL A C 1
ATOM 620 O O . VAL A 1 73 ? -8.960 -21.422 2.022 1.00 68.44 73 VAL A O 1
ATOM 623 N N . ARG A 1 74 ? -8.870 -21.218 4.262 1.00 69.19 74 ARG A N 1
ATOM 624 C CA . ARG A 1 74 ? -9.122 -22.627 4.564 1.00 69.19 74 ARG A CA 1
ATOM 625 C C . ARG A 1 74 ? -10.590 -22.825 4.913 1.00 69.19 74 ARG A C 1
ATOM 627 O O . ARG A 1 74 ? -11.105 -22.162 5.814 1.00 69.19 74 ARG A O 1
ATOM 634 N N . ARG A 1 75 ? -11.266 -23.753 4.235 1.00 68.94 75 ARG A N 1
ATOM 635 C CA . ARG A 1 75 ? -12.604 -24.217 4.630 1.00 68.94 75 ARG A CA 1
ATOM 636 C C . ARG A 1 75 ? -12.720 -25.723 4.513 1.00 68.94 75 ARG A C 1
ATOM 638 O O . ARG A 1 75 ? -12.222 -26.339 3.577 1.00 68.94 75 ARG A O 1
ATOM 645 N N . ARG A 1 76 ? -13.488 -26.287 5.439 1.00 69.94 76 ARG A N 1
ATOM 646 C CA . ARG A 1 76 ? -13.932 -27.671 5.374 1.00 69.94 76 ARG A CA 1
ATOM 647 C C . ARG A 1 76 ? -15.209 -27.759 4.544 1.00 69.94 76 ARG A C 1
ATOM 649 O O . ARG A 1 76 ? -16.224 -27.181 4.928 1.00 69.94 76 ARG A O 1
ATOM 656 N N . LEU A 1 77 ? -15.175 -28.502 3.443 1.00 66.31 77 LEU A N 1
ATOM 657 C CA . LEU A 1 77 ? -16.336 -28.777 2.599 1.00 66.31 77 LEU A CA 1
ATOM 658 C C . LEU A 1 77 ? -16.497 -30.291 2.434 1.00 66.31 77 LEU A C 1
ATOM 660 O O . LEU A 1 77 ? -15.544 -30.981 2.091 1.00 66.31 77 LEU A O 1
ATOM 664 N N . PHE A 1 78 ? -17.691 -30.820 2.718 1.00 70.25 78 PHE A N 1
ATOM 665 C CA . PHE A 1 78 ? -17.982 -32.265 2.663 1.00 70.25 78 PHE A CA 1
ATOM 666 C C . PHE A 1 78 ? -16.977 -33.153 3.433 1.00 70.25 78 PHE A C 1
ATOM 668 O O . PHE A 1 78 ? -16.676 -34.267 3.020 1.00 70.25 78 PHE A O 1
ATOM 675 N N . GLY A 1 79 ? -16.442 -32.660 4.557 1.00 71.81 79 GLY A N 1
ATOM 676 C CA . GLY A 1 79 ? -15.448 -33.382 5.365 1.00 71.81 79 GLY A CA 1
ATOM 677 C C . GLY A 1 79 ? -14.006 -33.302 4.848 1.00 71.81 79 GLY A C 1
ATOM 678 O O . GLY A 1 79 ? -13.121 -33.883 5.467 1.00 71.81 79 GLY A O 1
ATOM 679 N N . VAL A 1 80 ? -13.762 -32.563 3.763 1.00 68.69 80 VAL A N 1
ATOM 680 C CA . VAL A 1 80 ? -12.437 -32.332 3.176 1.00 68.69 80 VAL A CA 1
ATOM 681 C C . VAL A 1 80 ? -11.977 -30.913 3.491 1.00 68.69 80 VAL A C 1
ATOM 683 O O . VAL A 1 80 ? -12.715 -29.954 3.262 1.00 68.69 80 VAL A O 1
ATOM 686 N N . ASP A 1 81 ? -10.755 -30.775 4.003 1.00 73.62 81 ASP A N 1
ATOM 687 C CA . ASP A 1 81 ? -10.131 -29.474 4.239 1.00 73.62 81 ASP A CA 1
ATOM 688 C C . ASP A 1 81 ? -9.523 -28.959 2.930 1.00 73.62 81 ASP A C 1
ATOM 690 O O . ASP A 1 81 ? -8.537 -29.493 2.414 1.00 73.62 81 ASP A O 1
ATOM 694 N N . LEU A 1 82 ? -10.169 -27.937 2.373 1.00 68.69 82 LEU A N 1
ATOM 695 C CA . LEU A 1 82 ? -9.759 -27.269 1.151 1.00 68.69 82 LEU A CA 1
ATOM 696 C C . LEU A 1 82 ? -9.061 -25.961 1.499 1.00 68.69 82 LEU A C 1
ATOM 698 O O . LEU A 1 82 ? -9.584 -25.133 2.254 1.00 68.69 82 LEU A O 1
ATOM 702 N N . ASN A 1 83 ? -7.896 -25.765 0.902 1.00 70.75 83 ASN A N 1
ATOM 703 C CA . ASN A 1 83 ? -7.156 -24.526 0.980 1.00 70.75 83 ASN A CA 1
ATOM 704 C C . ASN A 1 83 ? -7.239 -23.796 -0.358 1.00 70.75 83 ASN A C 1
ATOM 706 O O . ASN A 1 83 ? -6.857 -24.327 -1.401 1.00 70.75 83 ASN A O 1
ATOM 710 N N . PHE A 1 84 ? -7.769 -22.583 -0.325 1.00 71.44 84 PHE A N 1
ATOM 711 C CA . PHE A 1 84 ? -7.911 -21.731 -1.491 1.00 71.44 84 PHE A CA 1
ATOM 712 C C . PHE A 1 84 ? -6.906 -20.609 -1.378 1.00 71.44 84 PHE A C 1
ATOM 714 O O . PHE A 1 84 ? -6.912 -19.860 -0.407 1.00 71.44 84 PHE A O 1
ATOM 721 N N . HIS A 1 85 ? -6.073 -20.480 -2.395 1.00 76.81 85 HIS A N 1
ATOM 722 C CA . HIS A 1 85 ? -5.101 -19.413 -2.489 1.00 76.81 85 HIS A CA 1
ATOM 723 C C . HIS A 1 85 ? -5.340 -18.650 -3.780 1.00 76.81 85 HIS A C 1
ATOM 725 O O . HIS A 1 85 ? -5.396 -19.250 -4.853 1.00 76.81 85 HIS A O 1
ATOM 731 N N . THR A 1 86 ? -5.483 -17.337 -3.693 1.00 78.38 86 THR A N 1
ATOM 732 C CA . THR A 1 86 ? -5.728 -16.491 -4.857 1.00 78.38 86 THR A CA 1
ATOM 733 C C . THR A 1 86 ? -5.042 -15.148 -4.705 1.00 78.38 86 THR A C 1
ATOM 735 O O . THR A 1 86 ? -4.800 -14.699 -3.587 1.00 78.38 86 THR A O 1
ATOM 738 N N . GLY A 1 87 ? -4.725 -14.504 -5.823 1.00 80.38 87 GLY A N 1
ATOM 739 C CA . GLY A 1 87 ? -4.042 -13.227 -5.801 1.00 80.38 87 GLY A CA 1
ATOM 740 C C . GLY A 1 87 ? -4.106 -12.465 -7.112 1.00 80.38 87 GLY A C 1
ATOM 741 O O . GLY A 1 87 ? -4.526 -12.972 -8.158 1.00 80.38 87 GLY A O 1
ATOM 742 N N . VAL A 1 88 ? -3.662 -11.217 -7.021 1.00 81.69 88 VAL A N 1
ATOM 743 C CA . VAL A 1 88 ? -3.328 -10.369 -8.157 1.00 81.69 88 VAL A CA 1
ATOM 744 C C . VAL A 1 88 ? -1.818 -10.235 -8.231 1.00 81.69 88 VAL A C 1
ATOM 746 O O . VAL A 1 88 ? -1.164 -9.873 -7.254 1.00 81.69 88 VAL A O 1
ATOM 749 N N . HIS A 1 89 ? -1.277 -10.456 -9.423 1.00 86.81 89 HIS A N 1
ATOM 750 C CA . HIS A 1 89 ? 0.118 -10.223 -9.750 1.00 86.81 89 HIS A CA 1
ATOM 751 C C . HIS A 1 89 ? 0.237 -9.052 -10.720 1.00 86.81 89 HIS A C 1
ATOM 753 O O . HIS A 1 89 ? -0.277 -9.071 -11.837 1.00 86.81 89 HIS A O 1
ATOM 759 N N . THR A 1 90 ? 0.951 -8.020 -10.296 1.00 87.69 90 THR A N 1
ATOM 760 C CA . THR A 1 90 ? 1.306 -6.876 -11.130 1.00 87.69 90 THR A CA 1
ATOM 761 C C . THR A 1 90 ? 2.743 -7.018 -11.606 1.00 87.69 90 THR A C 1
ATOM 763 O O . THR A 1 90 ? 3.672 -7.032 -10.794 1.00 87.69 90 THR A O 1
ATOM 766 N N . GLN A 1 91 ? 2.909 -7.092 -12.927 1.00 89.06 91 GLN A N 1
ATOM 767 C CA . GLN A 1 91 ? 4.200 -7.208 -13.605 1.00 89.06 91 GLN A CA 1
ATOM 768 C C . GLN A 1 91 ? 4.466 -5.968 -14.453 1.00 89.06 91 GLN A C 1
ATOM 770 O O . GLN A 1 91 ? 3.773 -5.704 -15.442 1.00 89.06 91 GLN A O 1
ATOM 775 N N . VAL A 1 92 ? 5.485 -5.202 -14.080 1.00 92.75 92 VAL A N 1
ATOM 776 C CA . VAL A 1 92 ? 5.817 -3.943 -14.751 1.00 92.75 92 VAL A CA 1
ATOM 777 C C . VAL A 1 92 ? 7.316 -3.788 -14.950 1.00 92.75 92 VAL A C 1
ATOM 779 O O . VAL A 1 92 ? 8.124 -4.292 -14.178 1.00 92.75 92 VAL A O 1
ATOM 782 N N . MET A 1 93 ? 7.682 -3.035 -15.979 1.00 94.38 93 MET A N 1
ATOM 783 C CA . MET A 1 93 ? 9.043 -2.584 -16.232 1.00 94.38 93 MET A CA 1
ATOM 784 C C . MET A 1 93 ? 9.161 -1.130 -15.786 1.00 94.38 93 MET A C 1
ATOM 786 O O . MET A 1 93 ? 8.495 -0.250 -16.337 1.00 94.38 93 MET A O 1
ATOM 790 N N . VAL A 1 94 ? 10.005 -0.877 -14.791 1.00 95.75 94 VAL A N 1
ATOM 791 C CA . VAL A 1 94 ? 10.254 0.461 -14.246 1.00 95.75 94 VAL A CA 1
ATOM 792 C C . VAL A 1 94 ? 11.541 0.997 -14.856 1.00 95.75 94 VAL A C 1
ATOM 794 O O . VAL A 1 94 ? 12.519 0.259 -14.972 1.00 95.75 94 VAL A O 1
ATOM 797 N N . ARG A 1 95 ? 11.550 2.266 -15.275 1.00 95.81 95 ARG A N 1
ATOM 798 C CA . ARG A 1 95 ? 12.779 2.914 -15.749 1.00 95.81 95 ARG A CA 1
ATOM 799 C C . ARG A 1 95 ? 13.803 2.984 -14.609 1.00 95.81 95 ARG A C 1
ATOM 801 O O . ARG A 1 95 ? 13.433 3.255 -13.471 1.00 95.81 95 ARG A O 1
ATOM 808 N N . SER A 1 96 ? 15.075 2.766 -14.909 1.00 95.75 96 SER A N 1
ATOM 809 C CA . SER A 1 96 ? 16.178 2.902 -13.952 1.00 95.75 96 SER A CA 1
ATOM 810 C C . SER A 1 96 ? 16.456 4.354 -13.549 1.00 95.75 96 SER A C 1
ATOM 812 O O . SER A 1 96 ? 16.023 5.305 -14.201 1.00 95.75 96 SER A O 1
ATOM 814 N N . CYS A 1 97 ? 17.192 4.532 -12.452 1.00 94.44 97 CYS A N 1
ATOM 815 C CA . CYS A 1 97 ? 17.697 5.825 -11.980 1.00 94.44 97 CYS A CA 1
ATOM 816 C C . CYS A 1 97 ? 16.612 6.888 -11.700 1.00 94.44 97 CYS A C 1
ATOM 818 O O . CYS A 1 97 ? 16.852 8.090 -11.829 1.00 94.44 97 CYS A O 1
ATOM 820 N N . LEU A 1 98 ? 15.409 6.470 -11.293 1.00 95.19 98 LEU A N 1
ATOM 821 C CA . LEU A 1 98 ? 14.354 7.404 -10.883 1.00 95.19 98 LEU A CA 1
ATOM 822 C C . LEU A 1 98 ? 14.696 8.081 -9.550 1.00 95.19 98 LEU A C 1
ATOM 824 O O . LEU A 1 98 ? 15.277 7.469 -8.652 1.00 95.19 98 LEU A O 1
ATOM 828 N N . SER A 1 99 ? 14.260 9.331 -9.384 1.00 94.88 99 SER A N 1
ATOM 829 C CA . SER A 1 99 ? 14.371 10.021 -8.096 1.00 94.88 99 SER A CA 1
ATOM 830 C C . SER A 1 99 ? 13.535 9.315 -7.014 1.00 94.88 99 SER A C 1
ATOM 832 O O . SER A 1 99 ? 12.513 8.701 -7.340 1.00 94.88 99 SER A O 1
ATOM 834 N N . PRO A 1 100 ? 13.893 9.430 -5.720 1.00 95.56 100 PRO A N 1
ATOM 835 C CA . PRO A 1 100 ? 13.118 8.822 -4.634 1.00 95.56 100 PRO A CA 1
ATOM 836 C C . PRO A 1 100 ? 11.634 9.215 -4.648 1.00 95.56 100 PRO A C 1
ATOM 838 O O . PRO A 1 100 ? 10.765 8.361 -4.486 1.00 95.56 100 PRO A O 1
ATOM 841 N N . ALA A 1 101 ? 11.334 10.486 -4.937 1.00 94.06 101 ALA A N 1
ATOM 842 C CA . ALA A 1 101 ? 9.963 10.976 -5.064 1.00 94.06 101 ALA A CA 1
ATOM 843 C C . ALA A 1 101 ? 9.199 10.270 -6.197 1.00 94.06 101 ALA A C 1
ATOM 845 O O . ALA A 1 101 ? 8.045 9.882 -6.030 1.00 94.06 101 ALA A O 1
ATOM 846 N N . LEU A 1 102 ? 9.846 10.046 -7.344 1.00 94.56 102 LEU A N 1
ATOM 847 C CA . LEU A 1 102 ? 9.216 9.367 -8.472 1.00 94.56 102 LEU A CA 1
ATOM 848 C C . LEU A 1 102 ? 9.071 7.857 -8.224 1.00 94.56 102 LEU A C 1
ATOM 850 O O . LEU A 1 102 ? 8.040 7.291 -8.582 1.00 94.56 102 LEU A O 1
ATOM 854 N N . LYS A 1 103 ? 10.030 7.223 -7.531 1.00 96.06 103 LYS A N 1
ATOM 855 C CA . LYS A 1 103 ? 9.898 5.836 -7.047 1.00 96.06 103 LYS A CA 1
ATOM 856 C C . LYS A 1 103 ? 8.705 5.686 -6.101 1.00 96.06 103 LYS A C 1
ATOM 858 O O . LYS A 1 103 ? 7.967 4.715 -6.230 1.00 96.06 103 LYS A O 1
ATOM 863 N N . ALA A 1 104 ? 8.460 6.656 -5.218 1.00 96.75 104 ALA A N 1
ATOM 864 C CA . ALA A 1 104 ? 7.281 6.657 -4.351 1.00 96.75 104 ALA A CA 1
ATOM 865 C C . ALA A 1 104 ? 5.969 6.743 -5.152 1.00 96.75 104 ALA A C 1
ATOM 867 O O . ALA A 1 104 ? 5.053 5.960 -4.909 1.00 96.75 104 ALA A O 1
ATOM 868 N N . LYS A 1 105 ? 5.886 7.620 -6.166 1.00 95.44 105 LYS A N 1
ATOM 869 C CA . LYS A 1 105 ? 4.708 7.683 -7.055 1.00 95.44 105 LYS A CA 1
ATOM 870 C C . LYS A 1 105 ? 4.490 6.369 -7.819 1.00 95.44 105 LYS A C 1
ATOM 872 O O . LYS A 1 105 ? 3.357 5.896 -7.905 1.00 95.44 105 LYS A O 1
ATOM 877 N N . VAL A 1 106 ? 5.557 5.758 -8.349 1.00 95.56 106 VAL A N 1
ATOM 878 C CA . VAL A 1 106 ? 5.508 4.437 -9.012 1.00 95.56 106 VAL A CA 1
ATOM 879 C C . VAL A 1 106 ? 4.997 3.371 -8.045 1.00 95.56 106 VAL A C 1
ATOM 881 O O . VAL A 1 106 ? 4.065 2.643 -8.379 1.00 95.56 106 VAL A O 1
ATOM 884 N N . ALA A 1 107 ? 5.559 3.316 -6.836 1.00 96.62 107 ALA A N 1
ATOM 885 C CA . ALA A 1 107 ? 5.163 2.362 -5.811 1.00 96.62 107 ALA A CA 1
ATOM 886 C C . ALA A 1 107 ? 3.677 2.491 -5.458 1.00 96.62 107 ALA A C 1
ATOM 888 O O . ALA A 1 107 ? 2.958 1.495 -5.497 1.00 96.62 107 ALA A O 1
ATOM 889 N N . LEU A 1 108 ? 3.199 3.715 -5.208 1.00 95.50 108 LEU A N 1
ATOM 890 C CA . LEU A 1 108 ? 1.791 3.963 -4.900 1.00 95.50 108 LEU A CA 1
ATOM 891 C C . LEU A 1 108 ? 0.872 3.584 -6.068 1.00 95.50 108 LEU A C 1
ATOM 893 O O . LEU A 1 108 ? -0.206 3.046 -5.846 1.00 95.50 108 LEU A O 1
ATOM 897 N N . THR A 1 109 ? 1.305 3.816 -7.310 1.00 93.44 109 THR A N 1
ATOM 898 C CA . THR A 1 109 ? 0.547 3.429 -8.514 1.00 93.44 109 THR A CA 1
ATOM 899 C C . THR A 1 109 ? 0.398 1.911 -8.615 1.00 93.44 109 THR A C 1
ATOM 901 O O . THR A 1 109 ? -0.704 1.417 -8.851 1.00 93.44 109 THR A O 1
ATOM 904 N N . ILE A 1 110 ? 1.488 1.167 -8.396 1.00 93.62 110 ILE A N 1
ATOM 905 C CA . ILE A 1 110 ? 1.488 -0.301 -8.410 1.00 93.62 110 ILE A CA 1
ATOM 906 C C . ILE A 1 110 ? 0.613 -0.838 -7.275 1.00 93.62 110 ILE A C 1
ATOM 908 O O . ILE A 1 110 ? -0.284 -1.636 -7.539 1.00 93.62 110 ILE A O 1
ATOM 912 N N . MET A 1 111 ? 0.834 -0.388 -6.036 1.00 92.75 111 MET A N 1
ATOM 913 C CA . MET A 1 111 ? 0.087 -0.854 -4.863 1.00 92.75 111 MET A CA 1
ATOM 914 C C . MET A 1 111 ? -1.405 -0.562 -5.002 1.00 92.75 111 MET A C 1
ATOM 916 O O . MET A 1 111 ? -2.219 -1.477 -4.929 1.00 92.75 111 MET A O 1
ATOM 920 N N . TYR A 1 112 ? -1.770 0.689 -5.294 1.00 90.38 112 TYR A N 1
ATOM 921 C CA . TYR A 1 112 ? -3.170 1.086 -5.410 1.00 90.38 112 TYR A CA 1
ATOM 922 C C . TYR A 1 112 ? -3.881 0.386 -6.575 1.00 90.38 112 TYR A C 1
ATOM 924 O O . TYR A 1 112 ? -5.004 -0.089 -6.415 1.00 90.38 112 TYR A O 1
ATOM 932 N N . GLY A 1 113 ? -3.229 0.272 -7.738 1.00 87.62 113 GLY A N 1
ATOM 933 C CA . GLY A 1 113 ? -3.784 -0.449 -8.887 1.00 87.62 113 GLY A CA 1
ATOM 934 C C . GLY A 1 113 ? -4.015 -1.934 -8.591 1.00 87.62 113 GLY A C 1
ATOM 935 O O . GLY A 1 113 ? -5.083 -2.466 -8.897 1.00 87.62 113 GLY A O 1
ATOM 936 N N . THR A 1 114 ? -3.048 -2.577 -7.928 1.00 86.69 114 THR A N 1
ATOM 937 C CA . THR A 1 114 ? -3.143 -3.985 -7.505 1.00 86.69 114 THR A CA 1
ATOM 938 C C . THR A 1 114 ? -4.281 -4.181 -6.506 1.00 86.69 114 THR A C 1
ATOM 940 O O . THR A 1 114 ? -5.120 -5.051 -6.721 1.00 86.69 114 THR A O 1
ATOM 943 N N . ALA A 1 115 ? -4.379 -3.317 -5.493 1.00 84.94 115 ALA A N 1
ATOM 944 C CA . ALA A 1 115 ? -5.428 -3.351 -4.476 1.00 84.94 115 ALA A CA 1
ATOM 945 C C . ALA A 1 115 ? -6.828 -3.213 -5.080 1.00 84.94 115 ALA A C 1
ATOM 947 O O . ALA A 1 115 ? -7.696 -4.047 -4.836 1.00 84.94 115 ALA A O 1
ATOM 948 N N . LYS A 1 116 ? -7.048 -2.222 -5.956 1.00 82.94 116 LYS A N 1
ATOM 949 C CA . LYS A 1 116 ? -8.343 -2.069 -6.642 1.00 82.94 116 LYS A CA 1
ATOM 950 C C . LYS A 1 116 ? -8.694 -3.270 -7.511 1.00 82.94 116 LYS A C 1
ATOM 952 O O . LYS A 1 116 ? -9.869 -3.597 -7.670 1.00 82.94 116 LYS A O 1
ATOM 957 N N . ARG A 1 117 ? -7.690 -3.907 -8.118 1.00 82.25 117 ARG A N 1
ATOM 958 C CA . ARG A 1 117 ? -7.910 -5.113 -8.909 1.00 82.25 117 ARG A CA 1
ATOM 959 C C . ARG A 1 117 ? -8.272 -6.304 -8.029 1.00 82.25 117 ARG A C 1
ATOM 961 O O . ARG A 1 117 ? -9.144 -7.076 -8.416 1.00 82.25 117 ARG A O 1
ATOM 968 N N . PHE A 1 118 ? -7.590 -6.449 -6.901 1.00 79.12 118 PHE A N 1
ATOM 969 C CA . PHE A 1 118 ? -7.801 -7.535 -5.955 1.00 79.12 118 PHE A CA 1
ATOM 970 C C . PHE A 1 118 ? -9.204 -7.451 -5.351 1.00 79.12 118 PHE A C 1
ATOM 972 O O . PHE A 1 118 ? -9.934 -8.434 -5.375 1.00 79.12 118 PHE A O 1
ATOM 979 N N . GLU A 1 119 ? -9.638 -6.244 -4.992 1.00 75.31 119 GLU A N 1
ATOM 980 C CA . GLU A 1 119 ? -11.014 -5.953 -4.580 1.00 75.31 119 GLU A CA 1
ATOM 981 C C . GLU A 1 119 ? -12.042 -6.399 -5.625 1.00 75.31 119 GLU A C 1
ATOM 983 O O . GLU A 1 119 ? -12.946 -7.180 -5.343 1.00 75.31 119 GLU A O 1
ATOM 988 N N . ALA A 1 120 ? -11.874 -5.953 -6.875 1.00 75.88 120 ALA A N 1
ATOM 989 C CA . ALA A 1 120 ? -12.788 -6.310 -7.959 1.00 75.88 120 ALA A CA 1
ATOM 990 C C . ALA A 1 120 ? -12.825 -7.825 -8.228 1.00 75.88 120 ALA A C 1
ATOM 992 O O . ALA A 1 120 ? -13.827 -8.347 -8.718 1.00 75.88 120 ALA A O 1
ATOM 993 N N . TRP A 1 121 ? -11.729 -8.528 -7.941 1.00 73.06 121 TRP A N 1
ATOM 994 C CA . TRP A 1 121 ? -11.662 -9.978 -8.030 1.00 73.06 121 TRP A CA 1
ATOM 995 C C . TRP A 1 121 ? -12.429 -10.662 -6.901 1.00 73.06 121 TRP A C 1
ATOM 997 O O . TRP A 1 121 ? -13.218 -11.567 -7.175 1.00 73.06 121 TRP A O 1
ATOM 1007 N N . GLN A 1 122 ? -12.254 -10.208 -5.663 1.00 68.12 122 GLN A N 1
ATOM 1008 C CA . GLN A 1 122 ? -12.976 -10.765 -4.525 1.00 68.12 122 GLN A CA 1
ATOM 1009 C C . GLN A 1 122 ? -14.487 -10.485 -4.591 1.00 68.12 122 GLN A C 1
ATOM 1011 O O . GLN A 1 122 ? -15.288 -11.352 -4.248 1.00 68.12 122 GLN A O 1
ATOM 1016 N N . ASP A 1 123 ? -14.881 -9.326 -5.121 1.00 65.81 123 ASP A N 1
ATOM 1017 C CA . ASP A 1 123 ? -16.284 -8.973 -5.376 1.00 65.81 123 ASP A CA 1
ATOM 1018 C C . ASP A 1 123 ? -16.921 -9.781 -6.523 1.00 65.81 123 ASP A C 1
ATOM 1020 O O . ASP A 1 123 ? -18.146 -9.774 -6.695 1.00 65.81 123 ASP A O 1
ATOM 1024 N N . SER A 1 124 ? -16.113 -10.455 -7.350 1.00 65.69 124 SER A N 1
ATOM 1025 C CA . SER A 1 124 ? -16.610 -11.170 -8.523 1.00 65.69 124 SER A CA 1
ATOM 1026 C C . SER A 1 124 ? -17.492 -12.359 -8.131 1.00 65.69 124 SER A C 1
ATOM 1028 O O . SER A 1 124 ? -17.246 -13.061 -7.152 1.00 65.69 124 SER A O 1
ATOM 1030 N N . ILE A 1 125 ? -18.526 -12.624 -8.938 1.00 48.81 125 ILE A N 1
ATOM 1031 C CA . ILE A 1 125 ? -19.552 -13.654 -8.681 1.00 48.81 125 ILE A CA 1
ATOM 1032 C C . ILE A 1 125 ? -18.933 -15.040 -8.426 1.00 48.81 125 ILE A C 1
ATOM 1034 O O . ILE A 1 125 ? -19.472 -15.809 -7.637 1.00 48.81 125 ILE A O 1
ATOM 1038 N N . LEU A 1 126 ? -17.788 -15.340 -9.051 1.00 52.19 126 LEU A N 1
ATOM 1039 C CA . LEU A 1 126 ? -17.051 -16.604 -8.926 1.00 52.19 126 LEU A CA 1
ATOM 1040 C C . LEU A 1 126 ? -16.337 -16.787 -7.582 1.00 52.19 126 LEU A C 1
ATOM 1042 O O . LEU A 1 126 ? -15.877 -17.890 -7.307 1.00 52.19 126 LEU A O 1
ATOM 1046 N N . PHE A 1 127 ? -16.247 -15.745 -6.758 1.00 53.06 127 PHE A N 1
ATOM 1047 C CA . PHE A 1 127 ? -15.660 -15.794 -5.417 1.00 53.06 127 PHE A CA 1
ATOM 1048 C C . PHE A 1 127 ? -16.645 -15.339 -4.343 1.00 53.06 127 PHE A C 1
ATOM 1050 O O . PHE A 1 127 ? -16.602 -15.861 -3.237 1.00 53.06 127 PHE A O 1
ATOM 1057 N N . ASN A 1 128 ? -17.617 -14.494 -4.685 1.00 50.12 128 ASN A N 1
ATOM 1058 C CA . ASN A 1 128 ? -18.670 -14.052 -3.771 1.00 50.12 128 ASN A CA 1
ATOM 1059 C C . ASN A 1 128 ? -19.554 -15.222 -3.268 1.00 50.12 128 ASN A C 1
ATOM 1061 O O . ASN A 1 128 ? -20.000 -15.231 -2.126 1.00 50.12 128 ASN A O 1
ATOM 1065 N N . TRP A 1 129 ? -19.740 -16.287 -4.067 1.00 45.00 129 TRP A N 1
ATOM 1066 C CA . TRP A 1 129 ? -20.421 -17.517 -3.607 1.00 45.00 129 TRP A CA 1
ATOM 1067 C C . TRP A 1 129 ? -19.616 -18.330 -2.574 1.00 45.00 129 TRP A C 1
ATOM 1069 O O . TRP A 1 129 ? -20.172 -19.212 -1.918 1.00 45.00 129 TRP A O 1
ATOM 1079 N N . TYR A 1 130 ? -18.310 -18.066 -2.455 1.00 43.28 130 TYR A N 1
ATOM 1080 C CA . TYR A 1 130 ? -17.358 -18.839 -1.656 1.00 43.28 130 TYR A CA 1
ATOM 1081 C C . TYR A 1 130 ? -16.804 -18.046 -0.453 1.00 43.28 130 TYR A C 1
ATOM 1083 O O . TYR A 1 130 ? -16.534 -18.626 0.605 1.00 43.28 130 TYR A O 1
ATOM 1091 N N . THR A 1 131 ? -16.685 -16.719 -0.577 1.00 43.50 131 THR A N 1
ATOM 1092 C CA . THR A 1 131 ? -16.135 -15.805 0.433 1.00 43.50 131 THR A CA 1
ATOM 1093 C C . THR A 1 131 ? -16.961 -14.521 0.570 1.00 43.50 131 THR A C 1
ATOM 1095 O O . THR A 1 131 ? -17.265 -13.885 -0.429 1.00 43.50 131 THR A O 1
ATOM 1098 N N . ASP A 1 132 ? -17.227 -14.082 1.805 1.00 48.25 132 ASP A N 1
ATOM 1099 C CA . ASP A 1 132 ? -17.869 -12.791 2.139 1.00 48.25 132 ASP A CA 1
ATOM 1100 C C . ASP A 1 132 ? -16.850 -11.622 2.195 1.00 48.25 132 ASP A C 1
ATOM 1102 O O . ASP A 1 132 ? -16.859 -10.783 3.095 1.00 48.25 132 ASP A O 1
ATOM 1106 N N . SER A 1 133 ? -15.848 -11.620 1.310 1.00 53.19 133 SER A N 1
ATOM 1107 C CA . SER A 1 133 ? -14.596 -10.884 1.548 1.00 53.19 133 SER A CA 1
ATOM 1108 C C . SER A 1 133 ? -14.242 -9.874 0.460 1.00 53.19 133 SER A C 1
ATOM 1110 O O . SER A 1 133 ? -13.304 -10.108 -0.279 1.00 53.19 133 SER A O 1
ATOM 1112 N N . GLY A 1 134 ? -14.939 -8.741 0.382 1.00 57.66 134 GLY A N 1
ATOM 1113 C CA . GLY A 1 134 ? -14.356 -7.495 -0.159 1.00 57.66 134 GLY A CA 1
ATOM 1114 C C . GLY A 1 134 ? -13.674 -6.674 0.947 1.00 57.66 134 GLY A C 1
ATOM 1115 O O . GLY A 1 134 ? -13.882 -6.987 2.126 1.00 57.66 134 GLY A O 1
ATOM 1116 N N . PHE A 1 135 ? -12.933 -5.619 0.598 1.00 62.78 135 PHE A N 1
ATOM 1117 C CA . PHE A 1 135 ? -12.200 -4.746 1.520 1.00 62.78 135 PHE A CA 1
ATOM 1118 C C . PHE A 1 135 ? -13.071 -4.323 2.686 1.00 62.78 135 PHE A C 1
ATOM 1120 O O . PHE A 1 135 ? -14.139 -3.728 2.526 1.00 62.78 135 PHE A O 1
ATOM 1127 N N . SER A 1 136 ? -12.572 -4.590 3.879 1.00 77.88 136 SER A N 1
ATOM 1128 C CA . SER A 1 136 ? -13.099 -4.001 5.096 1.00 77.88 136 SER A CA 1
ATOM 1129 C C . SER A 1 136 ? -12.779 -2.504 5.095 1.00 77.88 136 SER A C 1
ATOM 1131 O O . SER A 1 136 ? -11.932 -2.017 4.338 1.00 77.88 136 SER A O 1
ATOM 1133 N N . VAL A 1 137 ? -13.493 -1.740 5.912 1.00 82.94 137 VAL A N 1
ATOM 1134 C CA . VAL A 1 137 ? -13.388 -0.276 5.946 1.00 82.94 137 VAL A CA 1
ATOM 1135 C C . VAL A 1 137 ? -11.957 0.228 6.196 1.00 82.94 137 VAL A C 1
ATOM 1137 O O . VAL A 1 137 ? -11.598 1.315 5.732 1.00 82.94 137 VAL A O 1
ATOM 1140 N N . GLU A 1 138 ? -11.156 -0.570 6.900 1.00 88.12 138 GLU A N 1
ATOM 1141 C CA . GLU A 1 138 ? -9.791 -0.294 7.325 1.00 88.12 138 GLU A CA 1
ATOM 1142 C C . GLU A 1 138 ? -8.719 -0.674 6.298 1.00 88.12 138 GLU A C 1
ATOM 1144 O O . GLU A 1 138 ? -7.674 -0.026 6.284 1.00 88.12 138 GLU A O 1
ATOM 1149 N N . ASP A 1 139 ? -8.940 -1.683 5.447 1.00 87.88 139 ASP A N 1
ATOM 1150 C CA . ASP A 1 139 ? -7.863 -2.382 4.720 1.00 87.88 139 ASP A CA 1
ATOM 1151 C C . ASP A 1 139 ? -7.024 -1.410 3.869 1.00 87.88 139 ASP A C 1
ATOM 1153 O O . ASP A 1 139 ? -5.830 -1.205 4.100 1.00 87.88 139 ASP A O 1
ATOM 1157 N N . LEU A 1 140 ? -7.683 -0.705 2.945 1.00 89.62 140 LEU A N 1
ATOM 1158 C CA . LEU A 1 140 ? -7.022 0.192 1.997 1.00 89.62 140 LEU A CA 1
ATOM 1159 C C . LEU A 1 140 ? -6.338 1.396 2.673 1.00 89.62 140 LEU A C 1
ATOM 1161 O O . LEU A 1 140 ? -5.301 1.874 2.205 1.00 89.62 140 LEU A O 1
ATOM 1165 N N . LEU A 1 141 ? -6.915 1.914 3.762 1.00 93.38 141 LEU A N 1
ATOM 1166 C CA . LEU A 1 141 ? -6.306 3.008 4.526 1.00 93.38 141 LEU A CA 1
ATOM 1167 C C . LEU A 1 141 ? -5.141 2.525 5.383 1.00 93.38 141 LEU A C 1
ATOM 1169 O O . LEU A 1 141 ? -4.162 3.253 5.525 1.00 93.38 141 LEU A O 1
ATOM 1173 N N . SER A 1 142 ? -5.213 1.305 5.908 1.00 94.62 142 SER A N 1
ATOM 1174 C CA . SER A 1 142 ? -4.134 0.689 6.678 1.00 94.62 142 SER A CA 1
ATOM 1175 C C . SER A 1 142 ? -2.916 0.439 5.790 1.00 94.62 142 SER A C 1
ATOM 1177 O O . SER A 1 142 ? -1.801 0.818 6.155 1.00 94.62 142 SER A O 1
ATOM 1179 N N . ASP A 1 143 ? -3.128 -0.071 4.574 1.00 93.69 143 ASP A N 1
ATOM 1180 C CA . ASP A 1 143 ? -2.071 -0.203 3.566 1.00 93.69 143 ASP A CA 1
ATOM 1181 C C . ASP A 1 143 ? -1.466 1.161 3.193 1.00 93.69 143 ASP A C 1
ATOM 1183 O O . ASP A 1 143 ? -0.247 1.286 3.038 1.00 93.69 143 ASP A O 1
ATOM 1187 N N . LEU A 1 144 ? -2.292 2.213 3.094 1.00 96.00 144 LEU A N 1
ATOM 1188 C CA . LEU A 1 144 ? -1.819 3.573 2.829 1.00 96.00 144 LEU A CA 1
ATOM 1189 C C . LEU A 1 144 ? -0.982 4.134 3.987 1.00 96.00 144 LEU A C 1
ATOM 1191 O O . LEU A 1 144 ? 0.072 4.727 3.754 1.00 96.00 144 LEU A O 1
ATOM 1195 N N . VAL A 1 145 ? -1.406 3.930 5.233 1.00 97.00 145 VAL A N 1
ATOM 1196 C CA . VAL A 1 145 ? -0.619 4.287 6.422 1.00 97.00 145 VAL A CA 1
ATOM 1197 C C . VAL A 1 145 ? 0.732 3.573 6.388 1.00 97.00 145 VAL A C 1
ATOM 1199 O O . VAL A 1 145 ? 1.775 4.220 6.518 1.00 97.00 145 VAL A O 1
ATOM 1202 N N . GLY A 1 146 ? 0.733 2.263 6.126 1.00 96.38 146 GLY A N 1
ATOM 1203 C CA . GLY A 1 146 ? 1.952 1.474 5.966 1.00 96.38 146 GLY A CA 1
ATOM 1204 C C . GLY A 1 146 ? 2.850 2.002 4.846 1.00 96.38 146 GLY A C 1
ATOM 1205 O O . GLY A 1 146 ? 4.063 2.119 5.022 1.00 96.38 146 GLY A O 1
ATOM 1206 N N . PHE A 1 147 ? 2.268 2.403 3.714 1.00 97.56 147 PHE A N 1
ATOM 1207 C CA . PHE A 1 147 ? 2.991 3.039 2.616 1.00 97.56 147 PHE A CA 1
ATOM 1208 C C . PHE A 1 147 ? 3.689 4.333 3.057 1.00 97.56 147 PHE A C 1
ATOM 1210 O O . PHE A 1 147 ? 4.886 4.496 2.810 1.00 97.56 147 PHE A O 1
ATOM 1217 N N . TYR A 1 148 ? 2.989 5.236 3.749 1.00 97.56 148 TYR A N 1
ATOM 1218 C CA . TYR A 1 148 ? 3.564 6.509 4.198 1.00 97.56 148 TYR A CA 1
ATOM 1219 C C . TYR A 1 148 ? 4.610 6.348 5.304 1.00 97.56 148 TYR A C 1
ATOM 1221 O O . TYR A 1 148 ? 5.562 7.122 5.332 1.00 97.56 148 TYR A O 1
ATOM 1229 N N . ARG A 1 149 ? 4.532 5.309 6.142 1.00 96.56 149 ARG A N 1
ATOM 1230 C CA . ARG A 1 149 ? 5.623 4.970 7.079 1.00 96.56 149 ARG A CA 1
ATOM 1231 C C . ARG A 1 149 ? 6.917 4.553 6.369 1.00 96.56 149 ARG A C 1
ATOM 1233 O O . ARG A 1 149 ? 7.984 4.581 6.973 1.00 96.56 149 ARG A O 1
ATOM 1240 N N . VAL A 1 150 ? 6.837 4.137 5.103 1.00 97.38 150 VAL A N 1
ATOM 1241 C CA . VAL A 1 150 ? 7.967 3.585 4.336 1.00 97.38 150 VAL A CA 1
ATOM 1242 C C . VAL A 1 150 ? 8.513 4.551 3.284 1.00 97.38 150 VAL A C 1
ATOM 1244 O O . VAL A 1 150 ? 9.733 4.663 3.116 1.00 97.38 150 VAL A O 1
ATOM 1247 N N . PHE A 1 151 ? 7.617 5.209 2.551 1.00 97.62 151 PHE A N 1
ATOM 1248 C CA . PHE A 1 151 ? 7.937 6.146 1.474 1.00 97.62 151 PHE A CA 1
ATOM 1249 C C . PHE A 1 151 ? 7.770 7.608 1.877 1.00 97.62 151 PHE A C 1
ATOM 1251 O O . PHE A 1 151 ? 8.300 8.484 1.192 1.00 97.62 151 PHE A O 1
ATOM 1258 N N . GLY A 1 152 ? 7.030 7.878 2.950 1.00 95.50 152 GLY A N 1
ATOM 1259 C CA . GLY A 1 152 ? 6.818 9.229 3.428 1.00 95.50 152 GLY A CA 1
ATOM 1260 C C . GLY A 1 152 ? 8.038 9.807 4.140 1.00 95.50 152 GLY A C 1
ATOM 1261 O O . GLY A 1 152 ? 8.918 9.093 4.614 1.00 95.50 152 GLY A O 1
ATOM 1262 N N . THR A 1 153 ? 8.078 11.134 4.207 1.00 94.00 153 THR A N 1
ATOM 1263 C CA . THR A 1 153 ? 9.125 11.920 4.876 1.00 94.00 153 THR A CA 1
ATOM 1264 C C . THR A 1 153 ? 8.625 12.624 6.140 1.00 94.00 153 THR A C 1
ATOM 1266 O O . THR A 1 153 ? 9.387 13.348 6.775 1.00 94.00 153 THR A O 1
ATOM 1269 N N . GLY A 1 154 ? 7.337 12.483 6.464 1.00 92.19 154 GLY A N 1
ATOM 1270 C CA . GLY A 1 154 ? 6.701 13.111 7.622 1.00 92.19 154 GLY A CA 1
ATOM 1271 C C . GLY A 1 154 ? 6.790 12.272 8.905 1.00 92.19 154 GLY A C 1
ATOM 1272 O O . GLY A 1 154 ? 7.375 11.187 8.891 1.00 92.19 154 GLY A O 1
ATOM 1273 N N . PRO A 1 155 ? 6.196 12.761 10.011 1.00 94.62 155 PRO A N 1
ATOM 1274 C CA . PRO A 1 155 ? 6.003 11.983 11.237 1.00 94.62 155 PRO A CA 1
ATOM 1275 C C . PRO A 1 155 ? 5.206 10.693 10.992 1.00 94.62 155 PRO A C 1
ATOM 1277 O O . PRO A 1 155 ? 4.549 10.559 9.958 1.00 94.62 155 PRO A O 1
ATOM 1280 N N . ASP A 1 156 ? 5.227 9.762 11.956 1.00 95.50 156 ASP A N 1
ATOM 1281 C CA . ASP A 1 156 ? 4.448 8.521 11.850 1.00 95.50 156 ASP A CA 1
ATOM 1282 C C . ASP A 1 156 ? 2.950 8.858 11.658 1.00 95.50 156 ASP A C 1
ATOM 1284 O O . ASP A 1 156 ? 2.359 9.512 12.526 1.00 95.50 156 ASP A O 1
ATOM 1288 N N . PRO A 1 157 ? 2.320 8.431 10.545 1.00 96.75 157 PRO A N 1
ATOM 1289 C CA . PRO A 1 157 ? 0.916 8.707 10.270 1.00 96.75 157 PRO A CA 1
ATOM 1290 C C . PRO A 1 157 ? -0.034 8.215 11.367 1.00 96.75 157 PRO A C 1
ATOM 1292 O O . PRO A 1 157 ? -1.070 8.834 11.584 1.00 96.75 157 PRO A O 1
ATOM 1295 N N . LEU A 1 158 ? 0.312 7.139 12.088 1.00 96.25 158 LEU A N 1
ATOM 1296 C CA . LEU A 1 158 ? -0.507 6.639 13.198 1.00 96.25 158 LEU A CA 1
ATOM 1297 C C . LEU A 1 158 ? -0.516 7.602 14.382 1.00 96.25 158 LEU A C 1
ATOM 1299 O O . LEU A 1 158 ? -1.520 7.698 15.076 1.00 96.25 158 LEU A O 1
ATOM 1303 N N . TRP A 1 159 ? 0.578 8.331 14.602 1.00 95.62 159 TRP A N 1
ATOM 1304 C CA . TRP A 1 159 ? 0.620 9.369 15.626 1.00 95.62 159 TRP A CA 1
ATOM 1305 C C . TRP A 1 159 ? -0.224 10.581 15.217 1.00 95.62 159 TRP A C 1
ATOM 1307 O O . TRP A 1 159 ? -1.002 11.085 16.019 1.00 95.62 159 TRP A O 1
ATOM 1317 N N . LEU A 1 160 ? -0.129 10.998 13.949 1.00 96.88 160 LEU A N 1
ATOM 1318 C CA . LEU A 1 160 ? -0.912 12.112 13.396 1.00 96.88 160 LEU A CA 1
ATOM 1319 C C . LEU A 1 160 ? -2.417 11.821 13.312 1.00 96.88 160 LEU A C 1
ATOM 1321 O O . LEU A 1 160 ? -3.211 12.754 13.246 1.00 96.88 160 LEU A O 1
ATOM 1325 N N . ALA A 1 161 ? -2.809 10.545 13.304 1.00 96.25 161 ALA A N 1
ATOM 1326 C CA . ALA A 1 161 ? -4.202 10.135 13.192 1.00 96.25 161 ALA A CA 1
ATOM 1327 C C . ALA A 1 161 ? -5.016 10.296 14.492 1.00 96.25 161 ALA A C 1
ATOM 1329 O O . ALA A 1 161 ? -6.230 10.095 14.460 1.00 96.25 161 ALA A O 1
ATOM 1330 N N . ASN A 1 162 ? -4.370 10.638 15.615 1.00 95.94 162 ASN A N 1
ATOM 1331 C CA . ASN A 1 162 ? -4.958 10.697 16.960 1.00 95.94 162 ASN A CA 1
ATOM 1332 C C . ASN A 1 162 ? -5.683 9.389 17.351 1.00 95.94 162 ASN A C 1
ATOM 1334 O O . ASN A 1 162 ? -6.915 9.318 17.325 1.00 95.94 162 ASN A O 1
ATOM 1338 N N . PRO A 1 163 ? -4.943 8.315 17.687 1.00 96.44 163 PRO A N 1
ATOM 1339 C CA . PRO A 1 163 ? -5.532 7.067 18.164 1.00 96.44 163 PRO A CA 1
ATOM 1340 C C . PRO A 1 163 ? -6.297 7.264 19.477 1.00 96.44 163 PRO A C 1
ATOM 1342 O O . PRO A 1 163 ? -5.810 7.933 20.389 1.00 96.44 163 PRO A O 1
ATOM 1345 N N . VAL A 1 164 ? -7.472 6.646 19.595 1.00 95.56 164 VAL A N 1
ATOM 1346 C CA . VAL A 1 164 ? -8.319 6.748 20.797 1.00 95.56 164 VAL A CA 1
ATOM 1347 C C . VAL A 1 164 ? -8.000 5.651 21.821 1.00 95.56 164 VAL A C 1
ATOM 1349 O O . VAL A 1 164 ? -7.317 4.671 21.514 1.00 95.56 164 VAL A O 1
ATOM 1352 N N . SER A 1 165 ? -8.519 5.792 23.046 1.00 96.12 165 SER A N 1
ATOM 1353 C CA . SER A 1 165 ? -8.377 4.763 24.086 1.00 96.12 165 SER A CA 1
ATOM 1354 C C . SER A 1 165 ? -9.090 3.463 23.709 1.00 96.12 165 SER A C 1
ATOM 1356 O O . SER A 1 165 ? -10.044 3.463 22.920 1.00 96.12 165 SER A O 1
ATOM 1358 N N . TYR A 1 166 ? -8.670 2.354 24.318 1.00 95.75 166 TYR A N 1
ATOM 1359 C CA . TYR A 1 166 ? -9.310 1.054 24.121 1.00 95.75 166 TYR A CA 1
ATOM 1360 C C . TYR A 1 166 ? -10.823 1.093 24.389 1.00 95.75 166 TYR A C 1
ATOM 1362 O O . TYR A 1 166 ? -11.609 0.583 23.593 1.00 95.75 166 TYR A O 1
ATOM 1370 N N . GLU A 1 167 ? -11.247 1.736 25.479 1.00 94.00 167 GLU A N 1
ATOM 1371 C CA . GLU A 1 167 ? -12.656 1.823 25.878 1.00 94.00 167 GLU A CA 1
ATOM 1372 C C . GLU A 1 167 ? -13.483 2.559 24.826 1.00 94.00 167 GLU A C 1
ATOM 1374 O O . GLU A 1 167 ? -14.583 2.125 24.486 1.00 94.00 167 GLU A O 1
ATOM 1379 N N . THR A 1 168 ? -12.932 3.644 24.281 1.00 92.81 168 THR A N 1
ATOM 1380 C CA . THR A 1 168 ? -13.583 4.433 23.232 1.00 92.81 168 THR A CA 1
ATOM 1381 C C . THR A 1 168 ? -13.719 3.611 21.952 1.00 92.81 168 THR A C 1
ATOM 1383 O O . THR A 1 168 ? -14.803 3.544 21.376 1.00 92.81 168 THR A O 1
ATOM 1386 N N . ALA A 1 169 ? -12.651 2.927 21.528 1.00 93.81 169 ALA A N 1
ATOM 1387 C CA . ALA A 1 169 ? -12.681 2.063 20.349 1.00 93.81 169 ALA A CA 1
ATOM 1388 C C . ALA A 1 169 ? -13.710 0.929 20.499 1.00 93.81 169 ALA A C 1
ATOM 1390 O O . ALA A 1 169 ? -14.473 0.655 19.575 1.00 93.81 169 ALA A O 1
ATOM 1391 N N . ILE A 1 170 ? -13.784 0.306 21.677 1.00 93.31 170 ILE A N 1
ATOM 1392 C CA . ILE A 1 170 ? -14.767 -0.740 21.975 1.00 93.31 170 ILE A CA 1
ATOM 1393 C C . ILE A 1 170 ? -16.199 -0.203 21.928 1.00 93.31 170 ILE A C 1
ATOM 1395 O O . ILE A 1 170 ? -17.060 -0.853 21.345 1.00 93.31 170 ILE A O 1
ATOM 1399 N N . GLN A 1 171 ? -16.461 0.976 22.494 1.00 91.19 171 GLN A N 1
ATOM 1400 C CA . GLN A 1 171 ? -17.790 1.593 22.435 1.00 91.19 171 GLN A CA 1
ATOM 1401 C C . GLN A 1 171 ? -18.221 1.886 20.997 1.00 91.19 171 GLN A C 1
ATOM 1403 O O . GLN A 1 171 ? -19.374 1.650 20.647 1.00 91.19 171 GLN A O 1
ATOM 1408 N N . ILE A 1 172 ? -17.292 2.350 20.156 1.00 90.50 172 ILE A N 1
ATOM 1409 C CA . ILE A 1 172 ? -17.541 2.547 18.724 1.00 90.50 172 ILE A CA 1
ATOM 1410 C C . ILE A 1 172 ? -17.842 1.203 18.060 1.00 90.50 172 ILE A C 1
ATOM 1412 O O . ILE A 1 172 ? -18.826 1.091 17.339 1.00 90.50 172 ILE A O 1
ATOM 1416 N N . TRP A 1 173 ? -17.037 0.170 18.316 1.00 90.94 173 TRP A N 1
ATOM 1417 C CA . TRP A 1 173 ? -17.284 -1.159 17.758 1.00 90.94 173 TRP A CA 1
ATOM 1418 C C . TRP A 1 173 ? -18.671 -1.685 18.142 1.00 90.94 173 TRP A C 1
ATOM 1420 O O . TRP A 1 173 ? -19.418 -2.133 17.282 1.00 90.94 173 TRP A O 1
ATOM 1430 N N . ASP A 1 174 ? -19.026 -1.613 19.425 1.00 89.88 174 ASP A N 1
ATOM 1431 C CA . ASP A 1 174 ? -20.271 -2.176 19.958 1.00 89.88 174 ASP A CA 1
ATOM 1432 C C . ASP A 1 174 ? -21.522 -1.385 19.538 1.00 89.88 174 ASP A C 1
ATOM 1434 O O . ASP A 1 174 ? -22.633 -1.912 19.599 1.00 89.88 174 ASP A O 1
ATOM 1438 N N . ALA A 1 175 ? -21.362 -0.134 19.098 1.00 87.88 175 ALA A N 1
ATOM 1439 C CA . ALA A 1 175 ? -22.453 0.704 18.601 1.00 87.88 175 ALA A CA 1
ATOM 1440 C C . ALA A 1 175 ? -22.780 0.487 17.110 1.00 87.88 175 ALA A C 1
ATOM 1442 O O . ALA A 1 175 ? -23.794 1.003 16.629 1.00 87.88 175 ALA A O 1
ATOM 1443 N N . HIS A 1 176 ? -21.933 -0.237 16.376 1.00 86.00 176 HIS A N 1
ATOM 1444 C CA . HIS A 1 176 ? -22.028 -0.401 14.928 1.00 86.00 176 HIS A CA 1
ATOM 1445 C C . HIS A 1 176 ? -21.953 -1.876 14.513 1.00 86.00 176 HIS A C 1
ATOM 1447 O O . HIS A 1 176 ? -21.610 -2.761 15.295 1.00 86.00 176 HIS A O 1
ATOM 1453 N N . ASP A 1 177 ? -22.295 -2.149 13.254 1.00 83.06 177 ASP A N 1
ATOM 1454 C CA . ASP A 1 177 ? -22.114 -3.479 12.678 1.00 83.06 177 ASP A CA 1
ATOM 1455 C C . ASP A 1 177 ? -20.617 -3.838 12.583 1.00 83.06 177 ASP A C 1
ATOM 1457 O O . ASP A 1 177 ? -19.758 -2.948 12.570 1.00 83.06 177 ASP A O 1
ATOM 1461 N N . PRO A 1 178 ? -20.265 -5.134 12.490 1.00 82.19 178 PRO A N 1
ATOM 1462 C CA . PRO A 1 178 ? -18.883 -5.546 12.284 1.00 82.19 178 PRO A CA 1
ATOM 1463 C C . PRO A 1 178 ? -18.254 -4.801 11.106 1.00 82.19 178 PRO A C 1
ATOM 1465 O O . PRO A 1 178 ? -18.867 -4.676 10.045 1.00 82.19 178 PRO A O 1
ATOM 1468 N N . ILE A 1 179 ? -17.013 -4.347 11.270 1.00 83.12 179 ILE A N 1
ATOM 1469 C CA . ILE A 1 179 ? -16.377 -3.403 10.339 1.00 83.12 179 ILE A CA 1
ATOM 1470 C C . ILE A 1 179 ? -16.243 -3.907 8.898 1.00 83.12 179 ILE A C 1
ATOM 1472 O O . ILE A 1 179 ? -16.274 -3.103 7.972 1.00 83.12 179 ILE A O 1
ATOM 1476 N N . GLY A 1 180 ? -16.199 -5.226 8.682 1.00 79.06 180 GLY A N 1
ATOM 1477 C CA . GLY A 1 180 ? -16.203 -5.801 7.333 1.00 79.06 180 GLY A CA 1
ATOM 1478 C C . GLY A 1 180 ? -17.528 -5.645 6.578 1.00 79.06 180 GLY A C 1
ATOM 1479 O O . GLY A 1 180 ? -17.547 -5.842 5.365 1.00 79.06 180 GLY A O 1
ATOM 1480 N N . THR A 1 181 ? -18.609 -5.250 7.257 1.00 80.44 181 THR A N 1
ATOM 1481 C CA . THR A 1 181 ? -19.888 -4.859 6.634 1.00 80.44 181 THR A CA 1
ATOM 1482 C C . THR A 1 181 ? -19.745 -3.538 5.877 1.00 80.44 181 THR A C 1
ATOM 1484 O O . THR A 1 181 ? -20.389 -3.323 4.851 1.00 80.44 181 THR A O 1
ATOM 1487 N N . PHE A 1 182 ? -18.865 -2.651 6.348 1.00 83.50 182 PHE A N 1
ATOM 1488 C CA . PHE A 1 182 ? -18.610 -1.360 5.726 1.00 83.50 182 PHE A CA 1
ATOM 1489 C C . PHE A 1 182 ? -17.450 -1.493 4.738 1.00 83.50 182 PHE A C 1
ATOM 1491 O O . PHE A 1 182 ? -16.328 -1.804 5.121 1.00 83.50 182 PHE A O 1
ATOM 1498 N N . LYS A 1 183 ? -17.710 -1.248 3.452 1.00 83.25 183 LYS A N 1
ATOM 1499 C CA . LYS A 1 183 ? -16.692 -1.355 2.397 1.00 83.25 183 LYS A CA 1
ATOM 1500 C C . LYS A 1 183 ? -16.053 0.001 2.101 1.00 83.25 183 LYS A C 1
ATOM 1502 O O . LYS A 1 183 ? -16.751 1.018 2.019 1.00 83.25 183 LYS A O 1
ATOM 1507 N N . ASN A 1 184 ? -14.737 0.023 1.884 1.00 83.69 184 ASN A N 1
ATOM 1508 C CA . ASN A 1 184 ? -14.012 1.233 1.494 1.00 83.69 184 ASN A CA 1
ATOM 1509 C C . ASN A 1 184 ? -13.053 0.981 0.322 1.00 83.69 184 ASN A C 1
ATOM 1511 O O . ASN A 1 184 ? -12.000 0.376 0.476 1.00 83.69 184 ASN A O 1
ATOM 1515 N N . LYS A 1 185 ? -13.415 1.492 -0.861 1.00 81.75 185 LYS A N 1
ATOM 1516 C CA . LYS A 1 185 ? -12.679 1.269 -2.125 1.00 81.75 185 LYS A CA 1
ATOM 1517 C C . LYS A 1 185 ? -11.850 2.478 -2.569 1.00 81.75 185 LYS A C 1
ATOM 1519 O O . LYS A 1 185 ? -11.328 2.526 -3.689 1.00 81.75 185 LYS A O 1
ATOM 1524 N N . GLU A 1 186 ? -11.766 3.492 -1.716 1.00 83.69 186 GLU A N 1
ATOM 1525 C CA . GLU A 1 186 ? -11.102 4.758 -1.996 1.00 83.69 186 GLU A CA 1
ATOM 1526 C C . GLU A 1 186 ? -10.188 5.157 -0.838 1.00 83.69 186 GLU A C 1
ATOM 1528 O O . GLU A 1 186 ? -10.412 4.779 0.308 1.00 83.69 186 GLU A O 1
ATOM 1533 N N . PHE A 1 187 ? -9.176 5.977 -1.124 1.00 87.69 187 PHE A N 1
ATOM 1534 C CA . PHE A 1 187 ? -8.367 6.613 -0.084 1.00 87.69 187 PHE A CA 1
ATOM 1535 C C . PHE A 1 187 ? -9.166 7.736 0.586 1.00 87.69 187 PHE A C 1
ATOM 1537 O O . PHE A 1 187 ? -8.956 8.923 0.343 1.00 87.69 187 PHE A O 1
ATOM 1544 N N . SER A 1 188 ? -10.164 7.356 1.374 1.00 89.75 188 SER A N 1
ATOM 1545 C CA . SER A 1 188 ? -11.033 8.275 2.100 1.00 89.75 188 SER A CA 1
ATOM 1546 C C . SER A 1 188 ? -11.362 7.694 3.468 1.00 89.75 188 SER A C 1
ATOM 1548 O O . SER A 1 188 ? -11.970 6.622 3.518 1.00 89.75 188 SER A O 1
ATOM 1550 N N . PRO A 1 189 ? -10.999 8.383 4.563 1.00 93.50 189 PRO A N 1
ATOM 1551 C CA . PRO A 1 189 ? -11.390 7.991 5.908 1.00 93.50 189 PRO A CA 1
ATOM 1552 C C . PRO A 1 189 ? -12.893 7.803 6.054 1.00 93.50 189 PRO A C 1
ATOM 1554 O O . PRO A 1 189 ? -13.697 8.555 5.489 1.00 93.50 189 PRO A O 1
ATOM 1557 N N . LYS A 1 190 ? -13.258 6.793 6.836 1.00 92.38 190 LYS A N 1
ATOM 1558 C CA . LYS A 1 190 ? -14.634 6.454 7.185 1.00 92.38 190 LYS A CA 1
ATOM 1559 C C . LYS A 1 190 ? -14.744 6.524 8.699 1.00 92.38 190 LYS A C 1
ATOM 1561 O O . LYS A 1 190 ? -14.319 5.615 9.405 1.00 92.38 190 LYS A O 1
ATOM 1566 N N . LEU A 1 191 ? -15.271 7.647 9.177 1.00 91.94 191 LEU A N 1
ATOM 1567 C CA . LEU A 1 191 ? -15.350 7.946 10.598 1.00 91.94 191 LEU A CA 1
ATOM 1568 C C . LEU A 1 191 ? -16.714 7.559 11.152 1.00 91.94 191 LEU A C 1
ATOM 1570 O O . LEU A 1 191 ? -17.758 7.974 10.651 1.00 91.94 191 LEU A O 1
ATOM 1574 N N . PHE A 1 192 ? -16.678 6.792 12.222 1.00 89.69 192 PHE A N 1
ATOM 1575 C CA . PHE A 1 192 ? -17.810 6.454 13.059 1.00 89.69 192 PHE A CA 1
ATOM 1576 C C . PHE A 1 192 ? -17.981 7.530 14.137 1.00 89.69 192 PHE A C 1
ATOM 1578 O O . PHE A 1 192 ? -17.036 8.243 14.489 1.00 89.69 192 PHE A O 1
ATOM 1585 N N . SER A 1 193 ? -19.208 7.700 14.629 1.00 80.00 193 SER A N 1
ATOM 1586 C CA . SER A 1 193 ? -19.497 8.736 15.623 1.00 80.00 193 SER A CA 1
ATOM 1587 C C . SER A 1 193 ? -18.766 8.428 16.927 1.00 80.00 193 SER A C 1
ATOM 1589 O O . SER A 1 193 ? -19.004 7.391 17.532 1.00 80.00 193 SER A O 1
ATOM 1591 N N . THR A 1 194 ? -17.930 9.354 17.390 1.00 70.19 194 THR A N 1
ATOM 1592 C CA . THR A 1 194 ? -17.218 9.253 18.676 1.00 70.19 194 THR A CA 1
ATOM 1593 C C . THR A 1 194 ? -17.955 9.957 19.821 1.00 70.19 194 THR A C 1
ATOM 1595 O O . THR A 1 194 ? -17.551 9.859 20.976 1.00 70.19 194 THR A O 1
ATOM 1598 N N . ILE A 1 195 ? -19.039 10.683 19.516 1.00 68.44 195 ILE A N 1
ATOM 1599 C CA . ILE A 1 195 ? -19.776 11.502 20.484 1.00 68.44 195 ILE A CA 1
ATOM 1600 C C . ILE A 1 195 ? -20.961 10.710 21.035 1.00 68.44 195 ILE A C 1
ATOM 1602 O O . ILE A 1 195 ? -21.798 10.224 20.273 1.00 68.44 195 ILE A O 1
ATOM 1606 N N . SER A 1 196 ? -21.051 10.640 22.364 1.00 60.56 196 SER A N 1
ATOM 1607 C CA . SER A 1 196 ? -22.205 10.076 23.062 1.00 60.56 196 SER A CA 1
ATOM 1608 C C . SER A 1 196 ? -23.437 10.993 22.931 1.00 60.56 196 SER A C 1
ATOM 1610 O O . SER A 1 196 ? -23.311 12.204 23.134 1.00 60.56 196 SER A O 1
ATOM 1612 N N . PRO A 1 197 ? -24.638 10.461 22.632 1.00 64.56 197 PRO A N 1
ATOM 1613 C CA . PRO A 1 197 ? -24.942 9.043 22.438 1.00 64.56 197 PRO A CA 1
ATOM 1614 C C . PRO A 1 197 ? -24.410 8.522 21.097 1.00 64.56 197 PRO A C 1
ATOM 1616 O O . PRO A 1 197 ? -24.661 9.130 20.056 1.00 64.56 197 PRO A O 1
ATOM 1619 N N . PHE A 1 198 ? -23.715 7.379 21.129 1.00 65.88 198 PHE A N 1
ATOM 1620 C CA . PHE A 1 198 ? -23.220 6.706 19.930 1.00 65.88 198 PHE A CA 1
ATOM 1621 C C . PHE A 1 198 ? -24.411 6.342 19.043 1.00 65.88 198 PHE A C 1
ATOM 1623 O O . PHE A 1 198 ? -25.289 5.573 19.438 1.00 65.88 198 PHE A O 1
ATOM 1630 N N . LYS A 1 199 ? -24.493 6.971 17.871 1.00 62.78 199 LYS A N 1
ATOM 1631 C CA . LYS A 1 199 ? -25.607 6.768 16.947 1.00 62.78 199 LYS A CA 1
ATOM 1632 C C . LYS A 1 199 ? -25.262 5.649 15.983 1.00 62.78 199 LYS A C 1
ATOM 1634 O O . LYS A 1 199 ? -24.299 5.771 15.230 1.00 62.78 199 LYS A O 1
ATOM 1639 N N . TYR A 1 200 ? -26.111 4.627 15.959 1.00 67.31 200 TYR A N 1
ATOM 1640 C CA . TYR A 1 200 ? -26.138 3.661 14.870 1.00 67.31 200 TYR A CA 1
ATOM 1641 C C . TYR A 1 200 ? -26.321 4.396 13.533 1.00 67.31 200 TYR A C 1
ATOM 1643 O O . TYR A 1 200 ? -27.151 5.303 13.421 1.00 67.31 200 TYR A O 1
ATOM 1651 N N . GLY A 1 201 ? -25.527 4.029 12.531 1.00 71.12 201 GLY A N 1
ATOM 1652 C CA . GLY A 1 201 ? -25.541 4.665 11.218 1.00 71.12 201 GLY A CA 1
ATOM 1653 C C . GLY A 1 201 ? -24.295 4.354 10.398 1.00 71.12 201 GLY A C 1
ATOM 1654 O O . GLY A 1 201 ? -23.339 3.754 10.895 1.00 71.12 201 GLY A O 1
ATOM 1655 N N . GLU A 1 202 ? -24.322 4.773 9.133 1.00 77.06 202 GLU A N 1
ATOM 1656 C CA . GLU A 1 202 ? -23.181 4.632 8.232 1.00 77.06 202 GLU A CA 1
ATOM 1657 C C . GLU A 1 202 ? -22.030 5.574 8.623 1.00 77.06 202 GLU A C 1
ATOM 1659 O O . GLU A 1 202 ? -22.271 6.720 9.022 1.00 77.06 202 GLU A O 1
ATOM 1664 N N . PRO A 1 203 ? -20.769 5.134 8.469 1.00 88.69 203 PRO A N 1
ATOM 1665 C CA . PRO A 1 203 ? -19.620 5.980 8.732 1.00 88.69 203 PRO A CA 1
ATOM 1666 C C . PRO A 1 203 ? -19.552 7.155 7.754 1.00 88.69 203 PRO A C 1
ATOM 1668 O O . PRO A 1 203 ? -19.745 7.028 6.540 1.00 88.69 203 PRO A O 1
ATOM 1671 N N . ILE A 1 204 ? -19.187 8.317 8.286 1.00 89.56 204 ILE A N 1
ATOM 1672 C CA . ILE A 1 204 ? -19.048 9.555 7.530 1.00 89.56 204 ILE A CA 1
ATOM 1673 C C . ILE A 1 204 ? -17.749 9.499 6.733 1.00 89.56 204 ILE A C 1
ATOM 1675 O O . ILE A 1 204 ? -16.658 9.350 7.286 1.00 89.56 204 ILE A O 1
ATOM 1679 N N . LYS A 1 205 ? -17.857 9.670 5.415 1.00 92.00 205 LYS A N 1
ATOM 1680 C CA . LYS A 1 205 ? -16.692 9.823 4.541 1.00 92.00 205 LYS A CA 1
ATOM 1681 C C . LYS A 1 205 ? -16.035 11.183 4.782 1.00 92.00 205 LYS A C 1
ATOM 1683 O O . LYS A 1 205 ? -16.710 12.212 4.732 1.00 92.00 205 LYS A O 1
ATOM 1688 N N . LYS A 1 206 ? -14.721 11.198 4.991 1.00 93.50 206 LYS A N 1
ATOM 1689 C CA . LYS A 1 206 ? -13.910 12.419 5.077 1.00 93.50 206 LYS A CA 1
ATOM 1690 C C . LYS A 1 206 ? -12.888 12.483 3.949 1.00 93.50 206 LYS A C 1
ATOM 1692 O O . LYS A 1 206 ? -12.619 11.494 3.267 1.00 93.50 206 LYS A O 1
ATOM 1697 N N . LEU A 1 207 ? -12.350 13.682 3.745 1.00 93.25 207 LEU A N 1
ATOM 1698 C CA . LEU A 1 207 ? -11.192 13.886 2.884 1.00 93.25 207 LEU A CA 1
ATOM 1699 C C . LEU A 1 207 ? -9.937 13.376 3.585 1.00 93.25 207 LEU A C 1
ATOM 1701 O O . LEU A 1 207 ? -9.839 13.414 4.809 1.00 93.25 207 LEU A O 1
ATOM 1705 N N . LEU A 1 208 ? -8.988 12.904 2.785 1.00 94.38 208 LEU A N 1
ATOM 1706 C CA . LEU A 1 208 ? -7.706 12.449 3.290 1.00 94.38 208 LEU A CA 1
ATOM 1707 C C . LEU A 1 208 ? -6.894 13.651 3.811 1.00 94.38 208 LEU A C 1
ATOM 1709 O O . LEU A 1 208 ? -6.804 14.653 3.095 1.00 94.38 208 LEU A O 1
ATOM 1713 N N . PRO A 1 209 ? -6.286 13.569 5.005 1.00 95.62 209 PRO A N 1
ATOM 1714 C CA . PRO A 1 209 ? -5.455 14.649 5.524 1.00 95.62 209 PRO A CA 1
ATOM 1715 C C . PRO A 1 209 ? -4.267 14.984 4.607 1.00 95.62 209 PRO A C 1
ATOM 1717 O O . PRO A 1 209 ? -3.743 14.121 3.895 1.00 95.62 209 PRO A O 1
ATOM 1720 N N . GLU A 1 210 ? -3.791 16.233 4.636 1.00 94.56 210 GLU A N 1
ATOM 1721 C CA . GLU A 1 210 ? -2.655 16.682 3.807 1.00 94.56 210 GLU A CA 1
ATOM 1722 C C . GLU A 1 210 ? -1.385 15.856 4.062 1.00 94.56 210 GLU A C 1
ATOM 1724 O O . GLU A 1 210 ? -0.683 15.458 3.128 1.00 94.56 210 GLU A O 1
ATOM 1729 N N . TRP A 1 211 ? -1.144 15.499 5.325 1.00 95.38 211 TRP A N 1
ATOM 1730 C CA . TRP A 1 211 ? -0.010 14.672 5.740 1.00 95.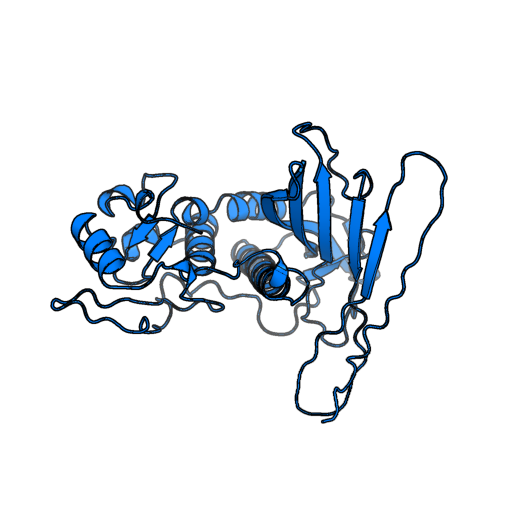38 211 TRP A CA 1
ATOM 1731 C C . TRP A 1 211 ? -0.070 13.220 5.234 1.00 95.38 211 TRP A C 1
ATOM 1733 O O . TRP A 1 211 ? 0.950 12.535 5.278 1.00 95.38 211 TRP A O 1
ATOM 1743 N N . LEU A 1 212 ? -1.213 12.763 4.704 1.00 95.75 212 LEU A N 1
ATOM 1744 C CA . LEU A 1 212 ? -1.390 11.441 4.086 1.00 95.75 212 LEU A CA 1
ATOM 1745 C C . LEU A 1 212 ? -1.739 11.519 2.589 1.00 95.75 212 LEU A C 1
ATOM 1747 O O . LEU A 1 212 ? -2.103 10.513 1.987 1.00 95.75 212 LEU A O 1
ATOM 1751 N N . SER A 1 213 ? -1.639 12.694 1.956 1.00 94.88 213 SER A N 1
ATOM 1752 C CA . SER A 1 213 ? -2.070 12.891 0.557 1.00 94.88 213 SER A CA 1
ATOM 1753 C C . SER A 1 213 ? -1.046 13.570 -0.362 1.00 94.88 213 SER A C 1
ATOM 1755 O O . SER A 1 213 ? -1.327 13.781 -1.548 1.00 94.88 213 SER A O 1
ATOM 1757 N N . TYR A 1 214 ? 0.156 13.887 0.134 1.00 94.88 214 TYR A N 1
ATOM 1758 C CA . TYR A 1 214 ? 1.185 14.575 -0.658 1.00 94.88 214 TYR A CA 1
ATOM 1759 C C . TYR A 1 214 ? 1.894 13.679 -1.688 1.00 94.88 214 TYR A C 1
ATOM 1761 O O . TYR A 1 214 ? 2.379 14.183 -2.702 1.00 94.88 214 TYR A O 1
ATOM 1769 N N . ILE A 1 215 ? 1.929 12.357 -1.485 1.00 95.12 215 ILE A N 1
ATOM 1770 C CA . ILE A 1 215 ? 2.349 11.390 -2.507 1.00 95.12 215 ILE A CA 1
ATOM 1771 C C . ILE A 1 215 ? 1.097 10.948 -3.253 1.00 95.12 215 ILE A C 1
ATOM 1773 O O . ILE A 1 215 ? 0.200 10.326 -2.686 1.00 95.12 215 ILE A O 1
ATOM 1777 N N . LYS A 1 216 ? 1.044 11.260 -4.546 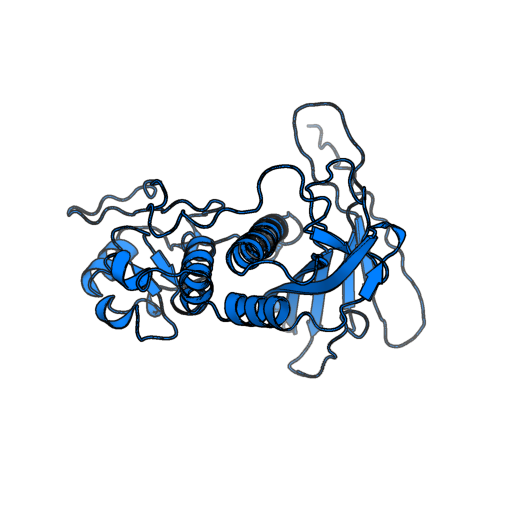1.00 92.38 216 LYS A N 1
ATOM 1778 C CA . LYS A 1 216 ? -0.058 10.862 -5.424 1.00 92.38 216 LYS A CA 1
ATOM 1779 C C . LYS A 1 216 ? 0.401 9.747 -6.361 1.00 92.38 216 LYS A C 1
ATOM 1781 O O . LYS A 1 216 ? 1.583 9.734 -6.729 1.00 92.38 216 LYS A O 1
ATOM 1786 N N . PRO A 1 217 ? -0.503 8.836 -6.774 1.00 91.19 217 PRO A N 1
ATOM 1787 C CA . PRO A 1 217 ? -0.236 7.970 -7.912 1.00 91.19 217 PRO A CA 1
ATOM 1788 C C . PRO A 1 217 ? 0.257 8.804 -9.093 1.00 91.19 217 PRO A C 1
ATOM 1790 O O . PRO A 1 217 ? 0.037 10.019 -9.158 1.00 91.19 217 PRO A O 1
ATOM 1793 N N . LEU A 1 218 ? 0.959 8.166 -10.018 1.00 89.31 218 LEU A N 1
ATOM 1794 C CA . LEU A 1 218 ? 1.365 8.847 -11.228 1.00 89.31 218 LEU A CA 1
ATOM 1795 C C . LEU A 1 218 ? 0.111 9.412 -11.933 1.00 89.31 218 LEU A C 1
ATOM 1797 O O . LEU A 1 218 ? -0.952 8.792 -11.948 1.00 89.31 218 LEU A O 1
ATOM 1801 N N . ASP A 1 219 ? 0.240 10.620 -12.469 1.00 73.31 219 ASP A N 1
ATOM 1802 C CA . ASP A 1 219 ? -0.781 11.388 -13.172 1.00 73.31 219 ASP A CA 1
ATOM 1803 C C . ASP A 1 219 ? -0.413 11.571 -14.655 1.00 73.31 219 ASP A C 1
ATOM 1805 O O . ASP A 1 219 ? 0.735 11.859 -14.990 1.00 73.31 219 ASP A O 1
ATOM 1809 N N . GLY A 1 220 ? -1.385 11.393 -15.555 1.00 63.59 220 GLY A N 1
ATOM 1810 C CA . GLY A 1 220 ? -1.182 11.532 -17.001 1.00 63.59 220 GLY A CA 1
ATOM 1811 C C . GLY A 1 220 ? -0.475 10.342 -17.656 1.00 63.59 220 GLY A C 1
ATOM 1812 O O . GLY A 1 220 ? -0.524 9.223 -17.158 1.00 63.59 220 GLY A O 1
ATOM 1813 N N . SER A 1 221 ? 0.168 10.583 -18.803 1.00 56.62 221 SER A N 1
ATOM 1814 C CA . SER A 1 221 ? 0.807 9.509 -19.557 1.00 56.62 221 SER A CA 1
ATOM 1815 C C . SER A 1 221 ? 2.128 9.080 -18.911 1.00 56.62 221 SER A C 1
ATOM 1817 O O . SER A 1 221 ? 3.081 9.858 -18.891 1.00 56.62 221 SER A O 1
ATOM 1819 N N . PHE A 1 222 ? 2.225 7.823 -18.455 1.00 64.75 222 PHE A N 1
ATOM 1820 C CA . PHE A 1 222 ? 3.472 7.222 -17.936 1.00 64.75 222 PHE A CA 1
ATOM 1821 C C . PHE A 1 222 ? 4.485 6.656 -18.955 1.00 64.75 222 PHE A C 1
ATOM 1823 O O . PHE A 1 222 ? 5.467 6.061 -18.484 1.00 64.75 222 PHE A O 1
ATOM 1830 N N . PRO A 1 223 ? 4.351 6.784 -20.301 1.00 60.41 223 PRO A N 1
ATOM 1831 C CA . PRO A 1 223 ? 5.390 6.315 -21.201 1.00 60.41 223 PRO A CA 1
ATOM 1832 C C . PRO A 1 223 ? 6.698 7.006 -20.826 1.00 60.41 223 PRO A C 1
ATOM 1834 O O . PRO A 1 223 ? 6.750 8.231 -20.771 1.00 60.41 223 PRO A O 1
ATOM 1837 N N . SER A 1 224 ? 7.728 6.198 -20.567 1.00 76.81 224 SER A N 1
ATOM 1838 C CA . SER A 1 224 ? 9.084 6.525 -20.084 1.00 76.81 224 SER A CA 1
ATOM 1839 C C . SER A 1 224 ? 9.347 6.303 -18.595 1.00 76.81 224 SER A C 1
ATOM 1841 O O . SER A 1 224 ? 10.511 6.229 -18.226 1.00 76.81 224 SER A O 1
ATOM 1843 N N . VAL A 1 225 ? 8.334 6.145 -17.739 1.00 88.94 225 VAL A N 1
ATOM 1844 C CA . VAL A 1 225 ? 8.557 5.838 -16.308 1.00 88.94 225 VAL A CA 1
ATOM 1845 C C . VAL A 1 225 ? 8.214 4.388 -15.997 1.00 88.94 225 VAL A C 1
ATOM 1847 O O . VAL A 1 225 ? 8.958 3.710 -15.288 1.00 88.94 225 VAL A O 1
ATOM 1850 N N . LEU A 1 226 ? 7.093 3.919 -16.540 1.00 90.31 226 LEU A N 1
ATOM 1851 C CA . LEU A 1 226 ? 6.514 2.620 -16.237 1.00 90.31 226 LEU A CA 1
ATOM 1852 C C . LEU A 1 226 ? 5.907 2.022 -17.507 1.00 90.31 226 LEU A C 1
ATOM 1854 O O . LEU A 1 226 ? 5.166 2.698 -18.218 1.00 90.31 226 LEU A O 1
ATOM 1858 N N . TYR A 1 227 ? 6.184 0.748 -17.766 1.00 90.12 227 TYR A N 1
ATOM 1859 C CA . TYR A 1 227 ? 5.548 -0.022 -18.833 1.00 90.12 227 TYR A CA 1
ATOM 1860 C C . TYR A 1 227 ? 5.017 -1.349 -18.308 1.00 90.12 227 TYR A C 1
ATOM 1862 O O . TYR A 1 227 ? 5.522 -1.889 -17.328 1.00 90.12 227 TYR A O 1
ATOM 1870 N N . ASN A 1 228 ? 4.038 -1.916 -19.011 1.00 87.50 228 ASN A N 1
ATOM 1871 C CA . ASN A 1 228 ? 3.662 -3.309 -18.793 1.00 87.50 228 ASN A CA 1
ATOM 1872 C C . ASN A 1 228 ? 4.794 -4.235 -19.237 1.00 87.50 228 ASN A C 1
ATOM 1874 O O . ASN A 1 228 ? 5.500 -3.944 -20.208 1.00 87.50 228 ASN A O 1
ATOM 1878 N N . GLN A 1 229 ? 4.949 -5.349 -18.531 1.00 86.31 229 GLN A N 1
ATOM 1879 C CA . GLN A 1 229 ? 5.909 -6.388 -18.874 1.00 86.31 229 GLN A CA 1
ATOM 1880 C C . GLN A 1 229 ? 5.242 -7.470 -19.733 1.00 86.31 229 GLN A C 1
ATOM 1882 O O . GLN A 1 229 ? 4.129 -7.905 -19.453 1.00 86.31 229 GLN A O 1
ATOM 1887 N N . PHE A 1 230 ? 5.935 -7.926 -20.775 1.00 82.94 230 PHE A N 1
ATOM 1888 C CA . PHE A 1 230 ? 5.583 -9.129 -21.533 1.00 82.94 230 PHE A CA 1
ATOM 1889 C C . PHE A 1 230 ? 6.866 -9.825 -21.980 1.00 82.94 230 PHE A C 1
ATOM 1891 O O . PHE A 1 230 ? 7.755 -9.164 -22.519 1.00 82.94 230 PHE A O 1
ATOM 1898 N N . HIS A 1 231 ? 6.995 -11.131 -21.727 1.00 82.94 231 HIS A N 1
ATOM 1899 C CA . HIS A 1 231 ? 8.236 -11.887 -21.971 1.00 82.94 231 HIS A CA 1
ATOM 1900 C C . HIS A 1 231 ? 9.495 -11.145 -21.475 1.00 82.94 231 HIS A C 1
ATOM 1902 O O . HIS A 1 231 ? 10.484 -11.001 -22.196 1.00 82.94 231 HIS A O 1
ATOM 1908 N N . ASN A 1 232 ? 9.437 -10.623 -20.243 1.00 82.56 232 ASN A N 1
ATOM 1909 C CA . ASN A 1 232 ? 10.526 -9.873 -19.601 1.00 82.56 232 ASN A CA 1
ATOM 1910 C C . ASN A 1 232 ? 10.997 -8.630 -20.377 1.00 82.56 232 ASN A C 1
ATOM 1912 O O . ASN A 1 232 ? 12.156 -8.246 -20.273 1.00 82.56 232 ASN A O 1
ATOM 1916 N N . SER A 1 233 ? 10.116 -8.010 -21.166 1.00 85.75 233 SER A N 1
ATOM 1917 C CA . SER A 1 233 ? 10.408 -6.791 -21.925 1.00 85.75 233 SER A CA 1
ATOM 1918 C C . SER A 1 233 ? 9.313 -5.733 -21.731 1.00 85.75 233 SER A C 1
ATOM 1920 O O . SER A 1 233 ? 8.144 -6.092 -21.562 1.00 85.75 233 SER A O 1
ATOM 1922 N N . PRO A 1 234 ? 9.656 -4.430 -21.775 1.00 89.12 234 PRO A N 1
ATOM 1923 C CA . PRO A 1 234 ? 8.683 -3.351 -21.701 1.00 89.12 234 PRO A CA 1
ATOM 1924 C C . PRO A 1 234 ? 7.832 -3.311 -22.970 1.00 89.12 234 PRO A C 1
ATOM 1926 O O . PRO A 1 234 ? 8.344 -3.324 -24.094 1.00 89.12 234 PRO A O 1
ATOM 1929 N N . VAL A 1 235 ? 6.515 -3.222 -22.793 1.00 85.31 235 VAL A N 1
ATOM 1930 C CA . VAL A 1 235 ? 5.550 -3.124 -23.889 1.00 85.31 235 VAL A CA 1
ATOM 1931 C C . VAL A 1 235 ? 4.806 -1.801 -23.828 1.00 85.31 235 VAL A C 1
ATOM 1933 O O . VAL A 1 235 ? 4.111 -1.485 -22.863 1.00 85.31 235 VAL A O 1
ATOM 1936 N N . ASN A 1 236 ? 4.905 -1.047 -24.921 1.00 78.44 236 ASN A N 1
ATOM 1937 C CA . ASN A 1 236 ? 4.050 0.103 -25.178 1.00 78.44 236 ASN A CA 1
ATOM 1938 C C . ASN A 1 236 ? 2.768 -0.358 -25.883 1.00 78.44 236 ASN A C 1
ATOM 1940 O O . ASN A 1 236 ? 2.831 -1.210 -26.769 1.00 78.44 236 ASN A O 1
ATOM 1944 N N . GLY A 1 237 ? 1.625 0.221 -25.517 1.00 71.00 237 GLY A N 1
ATOM 1945 C CA . GLY A 1 237 ? 0.342 -0.088 -26.150 1.00 71.00 237 GLY A CA 1
ATOM 1946 C C . GLY A 1 237 ? -0.209 -1.474 -25.813 1.00 71.00 237 GLY A C 1
ATOM 1947 O O . GLY A 1 237 ? -0.977 -2.014 -26.601 1.00 71.00 237 GLY A O 1
ATOM 1948 N N . PHE A 1 238 ? 0.162 -2.044 -24.657 1.00 73.75 238 PHE A N 1
ATOM 1949 C CA . PHE A 1 238 ? -0.426 -3.297 -24.157 1.00 73.75 238 PHE A CA 1
ATOM 1950 C C . PHE A 1 238 ? -1.961 -3.197 -24.066 1.00 73.75 238 PHE A C 1
ATOM 1952 O O . PHE A 1 238 ? -2.681 -4.137 -24.387 1.00 73.75 238 PHE A O 1
ATOM 1959 N N . PHE A 1 239 ? -2.466 -2.014 -23.706 1.00 75.25 239 PHE A N 1
ATOM 1960 C CA . PHE A 1 239 ? -3.877 -1.653 -23.788 1.00 75.25 239 PHE A CA 1
ATOM 1961 C C . PHE A 1 239 ? -4.066 -0.408 -24.664 1.00 75.25 239 PHE A C 1
ATOM 1963 O O . PHE A 1 239 ? -3.136 0.375 -24.867 1.00 75.25 239 PHE A O 1
ATOM 1970 N N . LYS A 1 240 ? -5.305 -0.178 -25.132 1.00 72.62 240 LYS A N 1
ATOM 1971 C CA . LYS A 1 240 ? -5.685 1.075 -25.817 1.00 72.62 240 LYS A CA 1
ATOM 1972 C C . LYS A 1 240 ? -5.441 2.305 -24.936 1.00 72.62 240 LYS A C 1
ATOM 1974 O O . LYS A 1 240 ? -5.008 3.337 -25.437 1.00 72.62 240 LYS A O 1
ATOM 1979 N N . ASN A 1 241 ? -5.715 2.180 -23.636 1.00 73.06 241 ASN A N 1
ATOM 1980 C CA . ASN A 1 241 ? -5.315 3.165 -22.639 1.00 73.06 241 ASN A CA 1
ATOM 1981 C C . ASN A 1 241 ? -3.856 2.897 -22.235 1.00 73.06 241 ASN A C 1
ATOM 1983 O O . ASN A 1 241 ? -3.568 1.846 -21.664 1.00 73.06 241 ASN A O 1
ATOM 1987 N N . LYS A 1 242 ? -2.954 3.838 -22.529 1.00 69.81 242 LYS A N 1
ATOM 1988 C CA . LYS A 1 242 ? -1.512 3.706 -22.261 1.00 69.81 242 LYS A CA 1
ATOM 1989 C C . LYS A 1 242 ? -1.162 3.728 -20.772 1.00 69.81 242 LYS A C 1
ATOM 1991 O O . LYS A 1 242 ? -0.101 3.236 -20.408 1.00 69.81 242 LYS A O 1
ATOM 1996 N N . ASP A 1 243 ? -2.067 4.228 -19.939 1.00 71.94 243 ASP A N 1
ATOM 1997 C CA . ASP A 1 243 ? -1.830 4.442 -18.508 1.00 71.94 243 ASP A CA 1
ATOM 1998 C C . ASP A 1 243 ? -2.321 3.247 -17.677 1.00 71.94 243 ASP A C 1
ATOM 2000 O O . ASP A 1 243 ? -2.193 3.210 -16.455 1.00 71.94 243 ASP A O 1
ATOM 2004 N N . ARG A 1 244 ? -2.894 2.239 -18.350 1.00 77.75 244 ARG A N 1
ATOM 2005 C CA . ARG A 1 244 ? -3.405 1.026 -17.722 1.00 77.75 244 ARG A CA 1
ATOM 2006 C C . ARG A 1 244 ? -2.278 0.028 -17.468 1.00 77.75 244 ARG A C 1
ATOM 2008 O O . ARG A 1 244 ? -1.574 -0.382 -18.393 1.00 77.75 244 ARG A O 1
ATOM 2015 N N . ILE A 1 245 ? -2.196 -0.432 -16.224 1.00 82.00 245 ILE A N 1
ATOM 2016 C CA . ILE A 1 245 ? -1.303 -1.510 -15.799 1.00 82.00 245 ILE A CA 1
ATOM 2017 C C . ILE A 1 245 ? -2.013 -2.861 -15.956 1.00 82.00 245 ILE A C 1
ATOM 2019 O O . ILE A 1 245 ? -3.224 -2.981 -15.742 1.00 82.00 245 ILE A O 1
ATOM 2023 N N . ASN A 1 246 ? -1.265 -3.871 -16.393 1.00 81.31 246 ASN A N 1
ATOM 2024 C CA . ASN A 1 246 ? -1.720 -5.246 -16.449 1.00 81.31 246 ASN A CA 1
ATOM 2025 C C . ASN A 1 246 ? -1.634 -5.862 -15.054 1.00 81.31 246 ASN A C 1
ATOM 2027 O O . ASN A 1 246 ? -0.604 -5.789 -14.384 1.00 81.31 246 ASN A O 1
ATOM 2031 N N . HIS A 1 247 ? -2.730 -6.485 -14.651 1.00 82.06 247 HIS A N 1
ATOM 2032 C CA . HIS A 1 247 ? -2.868 -7.141 -13.367 1.00 82.06 247 HIS A CA 1
ATOM 2033 C C . HIS A 1 247 ? -3.374 -8.556 -13.634 1.00 82.06 247 HIS A C 1
ATOM 2035 O O . HIS A 1 247 ? -4.536 -8.747 -14.013 1.00 82.06 247 HIS A O 1
ATOM 2041 N N . GLU A 1 248 ? -2.483 -9.528 -13.496 1.00 79.62 248 GLU A N 1
ATOM 2042 C CA . GLU A 1 248 ? -2.762 -10.938 -13.730 1.00 79.62 248 GLU A CA 1
ATOM 2043 C C . GLU A 1 248 ? -3.479 -11.521 -12.518 1.00 79.62 248 GLU A C 1
ATOM 2045 O O . GLU A 1 248 ? -3.117 -11.251 -11.375 1.00 79.62 248 GLU A O 1
ATOM 2050 N N . LEU A 1 249 ? -4.528 -12.296 -12.770 1.00 75.44 249 LEU A N 1
ATOM 2051 C CA . LEU A 1 249 ? -5.310 -12.955 -11.733 1.00 75.44 249 LEU A CA 1
ATOM 2052 C C . LEU A 1 249 ? -4.958 -14.431 -11.700 1.00 75.44 249 LEU A C 1
ATOM 2054 O O . LEU A 1 249 ? -4.936 -15.091 -12.745 1.00 75.44 249 LEU A O 1
ATOM 2058 N N . TYR A 1 250 ? -4.751 -14.944 -10.495 1.00 74.44 250 TYR A N 1
ATOM 2059 C CA . TYR A 1 250 ? -4.466 -16.349 -10.285 1.00 74.44 250 TYR A CA 1
ATOM 2060 C C . TYR A 1 250 ? -5.196 -16.924 -9.080 1.00 74.44 250 TYR A C 1
ATOM 2062 O O . TYR A 1 250 ? -5.481 -16.240 -8.096 1.00 74.44 250 TYR A O 1
ATOM 2070 N N . GLY A 1 251 ? -5.479 -18.219 -9.156 1.00 71.69 251 GLY A N 1
ATOM 2071 C CA . GLY A 1 251 ? -6.086 -18.979 -8.076 1.00 71.69 251 GLY A CA 1
ATOM 2072 C C . GLY A 1 251 ? -5.665 -20.440 -8.129 1.00 71.69 251 GLY A C 1
ATOM 2073 O O . GLY A 1 251 ? -5.508 -21.018 -9.205 1.00 71.69 251 GLY A O 1
ATOM 2074 N N . SER A 1 252 ? -5.491 -21.035 -6.957 1.00 69.69 252 SER A N 1
ATOM 2075 C CA . SER A 1 252 ? -5.232 -22.457 -6.774 1.00 69.69 252 SER A CA 1
ATOM 2076 C C . SER A 1 252 ? -6.069 -23.007 -5.629 1.00 69.69 252 SER A C 1
ATOM 2078 O O . SER A 1 252 ? -6.274 -22.330 -4.621 1.00 69.69 252 SER A O 1
ATOM 2080 N N . VAL A 1 253 ? -6.506 -24.254 -5.781 1.00 66.81 253 VAL A N 1
ATOM 2081 C CA . VAL A 1 253 ? -7.213 -25.012 -4.744 1.00 66.81 253 VAL A CA 1
ATOM 2082 C C . VAL A 1 253 ? -6.370 -26.230 -4.409 1.00 66.81 253 VAL A C 1
ATOM 2084 O O . VAL A 1 253 ? -5.990 -26.977 -5.311 1.00 66.81 253 VAL A O 1
ATOM 2087 N N . SER A 1 254 ? -6.070 -26.440 -3.134 1.00 68.62 254 SER A N 1
ATOM 2088 C CA . SER A 1 254 ? -5.352 -27.621 -2.663 1.00 68.62 254 SER A CA 1
ATOM 2089 C C . SER A 1 254 ? -6.119 -28.349 -1.565 1.00 68.62 254 SER A C 1
ATOM 2091 O O . SER A 1 254 ? -6.941 -27.777 -0.850 1.00 68.62 254 SER A O 1
ATOM 2093 N N . VAL A 1 255 ? -5.858 -29.650 -1.465 1.00 55.66 255 VAL A N 1
ATOM 2094 C CA . VAL A 1 255 ? -6.388 -30.537 -0.431 1.00 55.66 255 VAL A CA 1
ATOM 2095 C C . VAL A 1 255 ? -5.187 -30.964 0.415 1.00 55.66 255 VAL A C 1
ATOM 2097 O O . VAL A 1 255 ? -4.273 -31.571 -0.140 1.00 55.66 255 VAL A O 1
ATOM 2100 N N . SER A 1 256 ? -5.191 -30.674 1.722 1.00 53.72 256 SER A N 1
ATOM 2101 C CA . SER A 1 256 ? -4.196 -31.063 2.759 1.00 53.72 256 SER A CA 1
ATOM 2102 C C . SER A 1 256 ? -2.993 -30.143 3.080 1.00 53.72 256 SER A C 1
ATOM 2104 O O . SER A 1 256 ? -2.532 -29.342 2.268 1.00 53.72 256 SER A O 1
ATOM 2106 N N . ASP A 1 257 ? -2.497 -30.313 4.319 1.00 45.88 257 ASP A N 1
ATOM 2107 C CA . ASP A 1 257 ? -1.496 -29.532 5.076 1.00 45.88 257 ASP A CA 1
ATOM 2108 C C . ASP A 1 257 ? -0.047 -29.562 4.545 1.00 45.88 257 ASP A C 1
ATOM 2110 O O . ASP A 1 257 ? 0.877 -29.106 5.221 1.00 45.88 257 ASP A O 1
ATOM 2114 N N . THR A 1 258 ? 0.211 -30.088 3.348 1.00 39.47 258 THR A N 1
ATOM 2115 C CA . THR A 1 258 ? 1.567 -30.074 2.785 1.00 39.47 258 THR A CA 1
ATOM 2116 C C . THR A 1 258 ? 1.907 -28.684 2.253 1.00 39.47 258 THR A C 1
ATOM 2118 O O . THR A 1 258 ? 1.662 -28.361 1.091 1.00 39.47 258 THR A O 1
ATOM 2121 N N . THR A 1 259 ? 2.503 -27.860 3.112 1.00 38.75 259 THR A N 1
ATOM 2122 C CA . THR A 1 259 ? 3.247 -26.652 2.746 1.00 38.75 259 THR A CA 1
ATOM 2123 C C . THR A 1 259 ? 4.547 -27.053 2.054 1.00 38.75 259 THR A C 1
ATOM 2125 O O . THR A 1 259 ? 5.598 -27.091 2.681 1.00 38.75 259 THR A O 1
ATOM 2128 N N . ASN A 1 260 ? 4.481 -27.413 0.779 1.00 41.31 260 ASN A N 1
ATOM 2129 C CA . ASN A 1 260 ? 5.648 -27.482 -0.096 1.00 41.31 260 ASN A CA 1
ATOM 2130 C C . ASN A 1 260 ? 5.161 -27.229 -1.514 1.00 41.31 260 ASN A C 1
ATOM 2132 O O . ASN A 1 260 ? 4.856 -28.181 -2.223 1.00 41.31 260 ASN A O 1
ATOM 2136 N N . TYR A 1 261 ? 5.063 -25.966 -1.925 1.00 39.22 261 TYR A N 1
ATOM 2137 C CA . TYR A 1 261 ? 4.868 -25.662 -3.339 1.00 39.22 261 TYR A CA 1
ATOM 2138 C C . TYR A 1 261 ? 5.735 -24.484 -3.760 1.00 39.22 261 TYR A C 1
ATOM 2140 O O . TYR A 1 261 ? 5.883 -23.507 -3.029 1.00 39.22 261 TYR A O 1
ATOM 2148 N N . ALA A 1 262 ? 6.344 -24.671 -4.927 1.00 38.53 262 ALA A N 1
ATOM 2149 C CA . ALA A 1 262 ? 7.368 -23.840 -5.524 1.00 38.53 262 ALA A CA 1
ATOM 2150 C C . ALA A 1 262 ? 6.903 -22.408 -5.817 1.00 38.53 262 ALA A C 1
ATOM 2152 O O . ALA A 1 262 ? 5.710 -22.137 -5.978 1.00 38.53 262 ALA A O 1
ATOM 2153 N N . ASP A 1 263 ? 7.888 -21.520 -5.979 1.00 37.59 263 ASP A N 1
ATOM 2154 C CA . ASP A 1 263 ? 7.735 -20.098 -6.318 1.00 37.59 263 ASP A CA 1
ATOM 2155 C C . ASP A 1 263 ? 6.932 -19.853 -7.614 1.00 37.59 263 ASP A C 1
ATOM 2157 O O . ASP A 1 263 ? 6.512 -18.730 -7.892 1.00 37.59 263 ASP A O 1
ATOM 2161 N N . SER A 1 264 ? 6.708 -20.898 -8.420 1.00 42.12 264 SER A N 1
ATOM 2162 C CA . SER A 1 264 ? 6.009 -20.836 -9.698 1.00 42.12 264 SER A CA 1
ATOM 2163 C C . SER A 1 264 ? 4.547 -21.304 -9.590 1.00 42.12 264 SER A C 1
ATOM 2165 O O . SER A 1 264 ? 4.289 -22.463 -9.246 1.00 42.12 264 SER A O 1
ATOM 2167 N N . PRO A 1 265 ? 3.560 -20.470 -9.971 1.00 40.56 265 PRO A N 1
ATOM 2168 C CA . PRO A 1 265 ? 2.154 -20.874 -10.034 1.00 40.56 265 PRO A CA 1
ATOM 2169 C C . PRO A 1 265 ? 1.876 -22.042 -11.003 1.00 40.56 265 PRO A C 1
ATOM 2171 O O . PRO A 1 265 ? 0.862 -22.724 -10.860 1.00 40.56 265 PRO A O 1
ATOM 2174 N N . PHE A 1 266 ? 2.782 -22.316 -11.951 1.00 41.72 266 PHE A N 1
ATOM 2175 C CA . PHE A 1 266 ? 2.663 -23.403 -12.933 1.00 41.72 266 PHE A CA 1
ATOM 2176 C C . PHE A 1 266 ? 2.958 -24.802 -12.369 1.00 41.72 266 PHE A C 1
ATOM 2178 O O . PHE A 1 266 ? 2.691 -25.796 -13.041 1.00 41.72 266 PHE A O 1
ATOM 2185 N N . GLU A 1 267 ? 3.499 -24.897 -11.154 1.00 39.44 267 GLU A N 1
ATOM 2186 C CA . GLU A 1 267 ? 3.871 -26.169 -10.517 1.00 39.44 267 GLU A CA 1
ATOM 2187 C C . GLU A 1 267 ? 2.794 -26.688 -9.542 1.00 39.44 267 GLU A C 1
ATOM 2189 O O . GLU A 1 267 ? 3.012 -27.662 -8.823 1.00 39.44 267 GLU A O 1
ATOM 2194 N N . ARG A 1 268 ? 1.613 -26.050 -9.506 1.00 43.91 268 ARG A N 1
ATOM 2195 C CA . ARG A 1 268 ? 0.518 -26.368 -8.572 1.00 43.91 268 ARG A CA 1
ATOM 2196 C C . ARG A 1 268 ? -0.504 -27.359 -9.182 1.00 43.91 268 ARG A C 1
ATOM 2198 O O . ARG A 1 268 ? -0.778 -27.279 -10.381 1.00 43.91 268 ARG A O 1
ATOM 2205 N N . PRO A 1 269 ? -1.103 -28.268 -8.375 1.00 34.34 269 PRO A N 1
ATOM 2206 C CA . PRO A 1 269 ? -1.967 -29.368 -8.848 1.00 34.34 269 PRO A CA 1
ATOM 2207 C C . PRO A 1 269 ? -3.287 -28.923 -9.518 1.00 34.34 269 PRO A C 1
ATOM 2209 O O .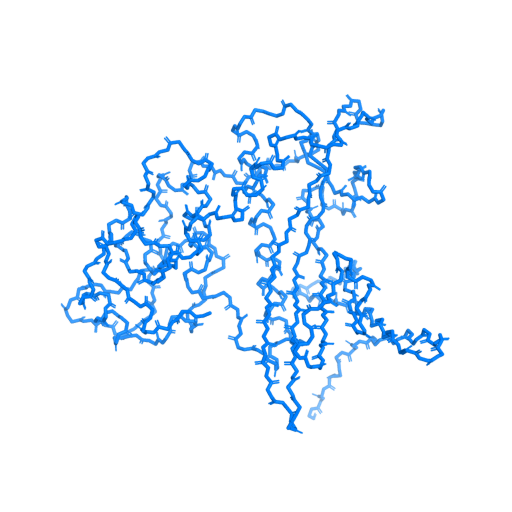 PRO A 1 269 ? -3.823 -29.606 -10.388 1.00 34.34 269 PRO A O 1
ATOM 2212 N N . LEU A 1 270 ? -3.816 -27.754 -9.152 1.00 40.22 270 LEU A N 1
ATOM 2213 C CA . LEU A 1 270 ? -4.949 -27.104 -9.815 1.00 40.22 270 LEU A CA 1
ATOM 2214 C C . LEU A 1 270 ? -4.673 -25.603 -9.842 1.00 40.22 270 LEU A C 1
ATOM 2216 O O . LEU A 1 270 ? -4.588 -24.976 -8.784 1.00 40.22 270 LEU A O 1
ATOM 2220 N N . PHE A 1 271 ? -4.526 -25.035 -11.038 1.00 39.88 271 PHE A N 1
ATOM 2221 C CA . PHE A 1 271 ? -4.270 -23.612 -11.219 1.00 39.88 271 PHE A CA 1
ATOM 2222 C C . PHE A 1 271 ? -5.169 -23.041 -12.313 1.00 39.88 271 PHE A C 1
ATOM 2224 O O . PHE A 1 271 ? -5.349 -23.632 -13.376 1.00 39.88 271 PHE A O 1
ATOM 2231 N N . PHE A 1 272 ? -5.745 -21.875 -12.053 1.00 45.56 272 PHE A N 1
ATOM 2232 C CA . PHE A 1 272 ? -6.577 -21.166 -13.014 1.00 45.56 272 PHE A CA 1
ATOM 2233 C C . PHE A 1 272 ? -5.916 -19.828 -13.315 1.00 45.56 272 PHE A C 1
ATOM 2235 O O . PHE A 1 272 ? -5.640 -19.048 -12.401 1.00 45.56 272 PHE A O 1
ATOM 2242 N N . PHE A 1 273 ? -5.673 -19.569 -14.597 1.00 38.88 273 PHE A N 1
ATOM 2243 C CA . PHE A 1 273 ? -5.165 -18.290 -15.074 1.00 38.88 273 PHE A CA 1
ATOM 2244 C C . PHE A 1 273 ? -6.322 -17.530 -15.712 1.00 38.88 273 PHE A C 1
ATOM 2246 O O . PHE A 1 273 ? -6.964 -18.028 -16.638 1.00 38.88 273 PHE A O 1
ATOM 2253 N N . CYS A 1 274 ? -6.619 -16.335 -15.212 1.00 39.19 274 CYS A N 1
ATOM 2254 C CA . CYS A 1 274 ? -7.633 -15.482 -15.822 1.00 39.19 274 CYS A CA 1
ATOM 2255 C C . CYS A 1 274 ? -6.939 -14.356 -16.588 1.00 39.19 274 CYS A C 1
ATOM 2257 O O . CYS A 1 274 ? -6.478 -13.379 -15.996 1.00 39.19 274 CYS A O 1
ATOM 2259 N N . THR A 1 275 ? -6.877 -14.477 -17.914 1.00 32.97 275 THR A N 1
ATOM 2260 C CA . THR A 1 275 ? -6.461 -13.385 -18.803 1.00 32.97 275 THR A CA 1
ATOM 2261 C C . THR A 1 275 ? -7.686 -12.649 -19.317 1.00 32.97 275 THR A C 1
ATOM 2263 O O . THR A 1 275 ? -8.651 -13.250 -19.785 1.00 32.97 275 THR A O 1
ATOM 2266 N N . LEU A 1 276 ? -7.669 -11.318 -19.237 1.00 34.62 276 LEU A N 1
ATOM 2267 C CA . LEU A 1 276 ? -8.750 -10.511 -19.793 1.00 34.62 276 LEU A CA 1
ATOM 2268 C C . LEU A 1 276 ? -8.516 -10.264 -21.283 1.00 34.62 276 LEU A C 1
ATOM 2270 O O . LEU A 1 276 ? -7.538 -9.620 -21.663 1.00 34.62 276 LEU A O 1
ATOM 2274 N N . THR A 1 277 ? -9.471 -10.681 -22.113 1.00 32.09 277 THR A N 1
ATOM 2275 C CA . THR A 1 277 ? -9.673 -10.123 -23.453 1.00 32.09 277 THR A CA 1
ATOM 2276 C C . THR A 1 277 ? -10.941 -9.271 -23.419 1.00 32.09 277 THR A C 1
ATOM 2278 O O . THR A 1 277 ? -12.015 -9.753 -23.090 1.00 32.09 277 THR A O 1
ATOM 2281 N N . HIS A 1 278 ? -10.824 -7.966 -23.679 1.00 33.94 278 HIS A N 1
ATOM 2282 C CA . HIS A 1 278 ? -11.974 -7.057 -23.642 1.00 33.94 278 HIS A CA 1
ATOM 2283 C C . HIS A 1 278 ? -12.562 -6.873 -25.047 1.00 33.94 278 HIS A C 1
ATOM 2285 O O . HIS A 1 278 ? -11.960 -6.189 -25.882 1.00 33.94 278 HIS A O 1
ATOM 2291 N N . HIS A 1 279 ? -13.772 -7.385 -25.286 1.00 30.23 279 HIS A N 1
ATOM 2292 C CA . HIS A 1 279 ? -14.610 -6.974 -26.415 1.00 30.23 279 HIS A CA 1
ATOM 2293 C C . HIS A 1 279 ? -15.538 -5.828 -25.985 1.00 30.23 279 HIS A C 1
ATOM 2295 O O . HIS A 1 279 ? -16.207 -5.889 -24.964 1.00 30.23 279 HIS A O 1
ATOM 2301 N N . ARG A 1 280 ? -15.542 -4.727 -26.746 1.00 29.66 280 ARG A N 1
ATOM 2302 C CA . ARG A 1 280 ? -16.333 -3.527 -26.433 1.00 29.66 280 ARG A CA 1
ATOM 2303 C C . ARG A 1 280 ? -17.775 -3.713 -26.916 1.00 29.66 280 ARG A C 1
ATOM 2305 O O . ARG A 1 280 ? -18.003 -3.683 -28.122 1.00 29.66 280 ARG A O 1
ATOM 2312 N N . GLY A 1 281 ? -18.724 -3.852 -25.992 1.00 30.09 281 GLY A N 1
ATOM 2313 C CA . GLY A 1 281 ? -20.145 -3.587 -26.235 1.00 30.09 281 GLY A CA 1
ATOM 2314 C C . GLY A 1 281 ? -20.452 -2.097 -26.050 1.00 30.09 281 GLY A C 1
ATOM 2315 O O . GLY A 1 281 ? -19.908 -1.456 -25.152 1.00 30.09 281 GLY A O 1
ATOM 2316 N N . ASN A 1 282 ? -21.276 -1.522 -26.926 1.00 34.22 282 ASN A N 1
ATOM 2317 C CA . ASN A 1 282 ? -21.752 -0.142 -26.808 1.00 34.22 282 ASN A CA 1
ATOM 2318 C C . ASN A 1 282 ? -22.915 -0.074 -25.802 1.00 34.22 282 ASN A C 1
ATOM 2320 O O . ASN A 1 282 ? -23.966 -0.641 -26.081 1.00 34.22 282 ASN A O 1
ATOM 2324 N N . GLY A 1 283 ? -22.757 0.676 -24.706 1.00 34.09 283 GLY A N 1
ATOM 2325 C CA . GLY A 1 283 ? -23.883 1.195 -23.913 1.00 34.09 283 GLY A CA 1
ATOM 2326 C C . GLY A 1 283 ? -23.975 0.728 -22.452 1.00 34.09 283 GLY A C 1
ATOM 2327 O O . GLY A 1 283 ? -24.241 -0.433 -22.171 1.00 34.09 283 GLY A O 1
ATOM 2328 N N . GLU A 1 284 ? -23.773 1.699 -21.556 1.00 34.28 284 GLU A N 1
ATOM 2329 C CA . GLU A 1 284 ? -24.297 1.904 -20.185 1.00 34.28 284 GLU A CA 1
ATOM 2330 C C . GLU A 1 284 ? -24.196 0.859 -19.061 1.00 34.28 284 GLU A C 1
ATOM 2332 O O . GLU A 1 284 ? -24.500 1.207 -17.925 1.00 34.28 284 GLU A O 1
ATOM 2337 N N . HIS A 1 285 ? -23.616 -0.323 -19.255 1.00 32.78 285 HIS A N 1
ATOM 2338 C CA . HIS A 1 285 ? -23.136 -1.120 -18.115 1.00 32.78 285 HIS A CA 1
ATOM 2339 C C . HIS A 1 285 ? -21.779 -1.750 -18.423 1.00 32.78 285 HIS A C 1
ATOM 2341 O O . HIS A 1 285 ? -21.644 -2.543 -19.354 1.00 32.78 285 HIS A O 1
ATOM 2347 N N . GLU A 1 286 ? -20.761 -1.402 -17.632 1.00 31.20 286 GLU A N 1
ATOM 2348 C CA . GLU A 1 286 ? -19.441 -2.035 -17.679 1.00 31.20 286 GLU A CA 1
ATOM 2349 C C . GLU A 1 286 ? -19.574 -3.482 -17.164 1.00 31.20 286 GLU A C 1
ATOM 2351 O O . GLU A 1 286 ? -19.490 -3.754 -15.969 1.00 31.20 286 GLU A O 1
ATOM 2356 N N . LYS A 1 287 ? -19.857 -4.430 -18.064 1.00 30.88 287 LYS A N 1
ATOM 2357 C CA . LYS A 1 287 ? -19.745 -5.862 -17.769 1.00 30.88 287 LYS A CA 1
ATOM 2358 C C . LYS A 1 287 ? -18.293 -6.287 -17.968 1.00 30.88 287 LYS A C 1
ATOM 2360 O O . LYS A 1 287 ? -17.731 -6.111 -19.046 1.00 30.88 287 LYS A O 1
ATOM 2365 N N . MET A 1 288 ? -17.682 -6.821 -16.912 1.00 35.56 288 MET A N 1
ATOM 2366 C CA . MET A 1 288 ? -16.380 -7.477 -17.003 1.00 35.56 288 MET A CA 1
ATOM 2367 C C . MET A 1 288 ? -16.590 -8.918 -17.466 1.00 35.56 288 MET A C 1
ATOM 2369 O O . MET A 1 288 ? -17.070 -9.746 -16.695 1.00 35.56 288 MET A O 1
ATOM 2373 N N . ASP A 1 289 ? -16.217 -9.213 -18.708 1.00 34.97 289 ASP A N 1
ATOM 2374 C CA . ASP A 1 289 ? -16.136 -10.588 -19.193 1.00 34.97 289 ASP A CA 1
ATOM 2375 C C . ASP A 1 289 ? -14.779 -11.186 -18.792 1.00 34.97 289 ASP A C 1
ATOM 2377 O O . ASP A 1 289 ? -13.718 -10.592 -19.016 1.00 34.97 289 ASP A O 1
ATOM 2381 N N . PHE A 1 290 ? -14.811 -12.363 -18.166 1.00 36.44 290 PHE A N 1
ATOM 2382 C CA . PHE A 1 290 ? -13.623 -13.103 -17.751 1.00 36.44 290 PHE A CA 1
ATOM 2383 C C . PHE A 1 290 ? -13.435 -14.306 -18.673 1.00 36.44 290 PHE A C 1
ATOM 2385 O O . PHE A 1 290 ? -14.338 -15.128 -18.814 1.00 36.44 290 PHE A O 1
ATOM 2392 N N . THR A 1 291 ? -12.248 -14.459 -19.259 1.00 37.47 291 THR A N 1
ATOM 2393 C CA . THR A 1 291 ? -11.826 -15.755 -19.798 1.00 37.47 291 THR A CA 1
ATOM 2394 C C . THR A 1 291 ? -11.096 -16.493 -18.684 1.00 37.47 291 THR A C 1
ATOM 2396 O O . THR A 1 291 ? -9.983 -16.127 -18.311 1.00 37.47 291 THR A O 1
ATOM 2399 N N . ILE A 1 292 ? -11.741 -17.514 -18.121 1.00 41.47 292 ILE A N 1
ATOM 2400 C CA . ILE A 1 292 ? -11.117 -18.399 -17.138 1.00 41.47 292 ILE A CA 1
ATOM 2401 C C . ILE A 1 292 ? -10.418 -19.510 -17.913 1.00 41.47 292 ILE A C 1
ATOM 2403 O O . ILE A 1 292 ? -11.080 -20.337 -18.537 1.00 41.47 292 ILE A O 1
ATOM 2407 N N . ILE A 1 293 ? -9.090 -19.554 -17.870 1.00 43.12 293 ILE A N 1
ATOM 2408 C CA . ILE A 1 293 ? -8.339 -20.709 -18.355 1.00 43.12 293 ILE A CA 1
ATOM 2409 C C . ILE A 1 293 ? -8.101 -21.619 -17.156 1.00 43.12 293 ILE A C 1
ATOM 2411 O O . ILE A 1 293 ? -7.249 -21.361 -16.306 1.00 43.12 293 ILE A O 1
ATOM 2415 N N . VAL A 1 294 ? -8.889 -22.688 -17.085 1.00 42.12 294 VAL A N 1
ATOM 2416 C CA . VAL A 1 294 ? -8.688 -23.784 -16.138 1.00 42.12 294 VAL A CA 1
ATOM 2417 C C . VAL A 1 294 ? -7.521 -24.641 -16.615 1.00 42.12 294 VAL A C 1
ATOM 2419 O O . VAL A 1 294 ? -7.615 -25.254 -17.676 1.00 42.12 294 VAL A O 1
ATOM 2422 N N . ILE A 1 295 ? -6.435 -24.726 -15.847 1.00 44.00 295 ILE A N 1
ATOM 2423 C CA . ILE A 1 295 ? -5.356 -25.683 -16.105 1.00 44.00 295 ILE A CA 1
ATOM 2424 C C . ILE A 1 295 ? -5.312 -26.658 -14.928 1.00 44.00 295 ILE A C 1
ATOM 2426 O O . ILE A 1 295 ? -4.717 -26.404 -13.883 1.00 44.00 295 ILE A O 1
ATOM 2430 N N . ALA A 1 296 ? -5.974 -27.802 -15.095 1.00 37.41 296 ALA A N 1
ATOM 2431 C CA . ALA A 1 296 ? -5.850 -28.909 -14.157 1.00 37.41 296 ALA A CA 1
ATOM 2432 C C . ALA A 1 296 ? -4.608 -29.737 -14.505 1.00 37.41 296 ALA A C 1
ATOM 2434 O O . ALA A 1 296 ? -4.544 -30.330 -15.584 1.00 37.41 296 ALA A O 1
ATOM 2435 N N . SER A 1 297 ? -3.626 -29.799 -13.603 1.00 33.00 297 SER A N 1
ATOM 2436 C CA . SER A 1 297 ? -2.522 -30.750 -13.717 1.00 33.00 297 SER A CA 1
ATOM 2437 C C . SER A 1 297 ? -2.930 -32.045 -13.008 1.00 33.00 297 SER A C 1
ATOM 2439 O O . SER A 1 297 ? -2.694 -32.264 -11.825 1.00 33.00 297 SER A O 1
ATOM 2441 N N . VAL A 1 298 ? -3.612 -32.932 -13.739 1.00 31.17 298 VAL A N 1
ATOM 2442 C CA . VAL A 1 298 ? -3.907 -34.280 -13.231 1.00 31.17 298 VAL A CA 1
ATOM 2443 C C . VAL A 1 298 ? -2.595 -35.083 -13.240 1.00 31.17 298 VAL A C 1
ATOM 2445 O O . VAL A 1 298 ? -1.946 -35.129 -14.288 1.00 31.17 298 VAL A O 1
ATOM 2448 N N . PRO A 1 299 ? -2.175 -35.743 -12.136 1.00 29.39 299 PRO A N 1
ATOM 2449 C CA . PRO A 1 299 ? -0.877 -36.428 -12.070 1.00 29.39 299 PRO A CA 1
ATOM 2450 C C . PRO A 1 299 ? -0.724 -37.626 -13.016 1.00 29.39 299 PRO A C 1
ATOM 2452 O O . PRO A 1 299 ? 0.354 -38.202 -13.099 1.00 29.39 299 PRO A O 1
ATOM 2455 N N . PHE A 1 300 ? -1.765 -38.020 -13.746 1.00 30.25 300 PHE A N 1
ATOM 2456 C CA . PHE A 1 300 ? -1.698 -39.079 -14.741 1.00 30.25 300 PHE A CA 1
ATOM 2457 C C . PHE A 1 300 ? -2.524 -38.676 -15.963 1.00 30.25 300 PHE A C 1
ATOM 2459 O O . PHE A 1 300 ? -3.706 -38.372 -15.848 1.00 30.25 300 PHE A O 1
ATOM 2466 N N . TYR A 1 301 ? -1.869 -38.715 -17.125 1.00 25.12 301 TYR A N 1
ATOM 2467 C CA . TYR A 1 301 ? -2.333 -38.296 -18.452 1.00 25.12 301 TYR A CA 1
ATOM 2468 C C . TYR A 1 301 ? -2.422 -36.780 -18.678 1.00 25.12 301 TYR A C 1
ATOM 2470 O O . TYR A 1 301 ? -3.295 -36.081 -18.174 1.00 25.12 301 TYR A O 1
ATOM 2478 N N . ARG A 1 302 ? -1.528 -36.287 -19.550 1.00 28.88 302 ARG A N 1
ATOM 2479 C CA . ARG A 1 302 ? -1.656 -34.998 -20.241 1.00 28.88 302 ARG A CA 1
ATOM 2480 C C . ARG A 1 302 ? -2.968 -34.980 -21.038 1.00 28.88 302 ARG A C 1
ATOM 2482 O O . ARG A 1 302 ? -2.975 -35.334 -22.213 1.00 28.88 302 ARG A O 1
ATOM 2489 N N . LEU A 1 303 ? -4.059 -34.552 -20.415 1.00 23.72 303 LEU A N 1
ATOM 2490 C CA . LEU A 1 303 ? -5.244 -34.057 -21.107 1.00 23.72 303 LEU A CA 1
ATOM 2491 C C . LEU A 1 303 ? -5.414 -32.583 -20.741 1.00 23.72 303 LEU A C 1
ATOM 2493 O O . LEU A 1 303 ? -5.822 -32.239 -19.636 1.00 23.72 303 LEU A O 1
ATOM 2497 N N . LEU A 1 304 ? -5.074 -31.715 -21.691 1.00 27.72 304 LEU A N 1
ATOM 2498 C CA . LEU A 1 304 ? -5.398 -30.298 -21.636 1.00 27.72 304 LEU A CA 1
ATOM 2499 C C . LEU A 1 304 ? -6.906 -30.162 -21.896 1.00 27.72 304 LEU A C 1
ATOM 2501 O O . LEU A 1 304 ? -7.338 -30.164 -23.047 1.00 27.72 304 LEU A O 1
ATOM 2505 N N . TRP A 1 305 ? -7.720 -30.084 -20.846 1.00 25.67 305 TRP A N 1
ATOM 2506 C CA . TRP A 1 305 ? -9.121 -29.696 -20.999 1.00 25.67 305 TRP A CA 1
ATOM 2507 C C . TRP A 1 305 ? -9.205 -28.173 -21.069 1.00 25.67 305 TRP A C 1
ATOM 2509 O O . TRP A 1 305 ? -9.229 -27.488 -20.053 1.00 25.67 305 TRP A O 1
ATOM 2519 N N . LEU A 1 306 ? -9.254 -27.637 -22.288 1.00 28.19 306 LEU A N 1
ATOM 2520 C CA . LEU A 1 306 ? -9.695 -26.266 -22.529 1.00 28.19 306 LEU A CA 1
ATOM 2521 C C . LEU A 1 306 ? -11.218 -26.218 -22.358 1.00 28.19 306 LEU A C 1
ATOM 2523 O O . LEU A 1 306 ? -11.962 -26.432 -23.313 1.00 28.19 306 LEU A O 1
ATOM 2527 N N . PHE A 1 307 ? -11.699 -25.939 -21.148 1.00 26.14 307 PHE A N 1
ATOM 2528 C CA . PHE A 1 307 ? -13.079 -25.487 -20.985 1.00 26.14 307 PHE A CA 1
ATOM 2529 C C . PHE A 1 307 ? -13.145 -24.001 -21.332 1.00 26.14 307 PHE A C 1
ATOM 2531 O O . PHE A 1 307 ? -12.860 -23.137 -20.511 1.00 26.14 307 PHE A O 1
ATOM 2538 N N . CYS A 1 308 ? -13.521 -23.703 -22.574 1.00 25.14 308 CYS A N 1
ATOM 2539 C CA . CYS A 1 308 ? -13.947 -22.368 -22.968 1.00 25.14 308 CYS A CA 1
ATOM 2540 C C . CYS A 1 308 ? -15.433 -22.235 -22.606 1.00 25.14 308 CYS A C 1
ATOM 2542 O O . CYS A 1 308 ? -16.305 -22.484 -23.437 1.00 25.14 308 CYS A O 1
ATOM 2544 N N . SER A 1 309 ? -15.747 -21.931 -21.345 1.00 27.95 309 SER A N 1
ATOM 2545 C CA . SER A 1 309 ? -17.120 -21.592 -20.970 1.00 27.95 309 SER A CA 1
ATOM 2546 C C . SER A 1 309 ? -17.394 -20.143 -21.361 1.00 27.95 309 SER A C 1
ATOM 2548 O O . SER A 1 309 ? -17.025 -19.212 -20.649 1.00 27.95 309 SER A O 1
ATOM 2550 N N . ASP A 1 310 ? -18.032 -19.964 -22.512 1.00 25.27 310 ASP A N 1
ATOM 2551 C CA . ASP A 1 310 ? -18.690 -18.720 -22.899 1.00 25.27 310 ASP A CA 1
ATOM 2552 C C . ASP A 1 310 ? -19.931 -18.570 -22.003 1.00 25.27 310 ASP A C 1
ATOM 2554 O O . ASP A 1 310 ? -20.979 -19.161 -22.272 1.00 25.27 310 ASP A O 1
ATOM 2558 N N . VAL A 1 311 ? -19.799 -17.876 -20.865 1.00 30.59 311 VAL A N 1
ATOM 2559 C CA . VAL A 1 311 ? -20.927 -17.633 -19.952 1.00 30.59 311 VAL A CA 1
ATOM 2560 C C . VAL A 1 311 ? -21.820 -16.559 -20.572 1.00 30.59 311 VAL A C 1
ATOM 2562 O O . VAL A 1 311 ? -21.842 -15.401 -20.165 1.00 30.59 311 VAL A O 1
ATOM 2565 N N . ARG A 1 312 ? -22.584 -16.952 -21.593 1.00 24.64 312 ARG A N 1
ATOM 2566 C CA . ARG A 1 312 ? -23.745 -16.191 -22.046 1.00 24.64 312 ARG A CA 1
ATOM 2567 C C . ARG A 1 312 ? -24.808 -16.298 -20.965 1.00 24.64 312 ARG A C 1
ATOM 2569 O O . ARG A 1 312 ? -25.409 -17.353 -20.784 1.00 24.64 312 ARG A O 1
ATOM 2576 N N . GLY A 1 313 ? -25.014 -15.202 -20.237 1.00 26.44 313 GLY A N 1
ATOM 2577 C CA . GLY A 1 313 ? -26.128 -15.069 -19.307 1.00 26.44 313 GLY A CA 1
ATOM 2578 C C . GLY A 1 313 ? -27.436 -15.418 -20.014 1.00 26.44 313 GLY A C 1
ATOM 2579 O O . GLY A 1 313 ? -27.852 -14.731 -20.947 1.00 26.44 313 GLY A O 1
ATOM 2580 N N . SER A 1 314 ? -28.056 -16.510 -19.582 1.00 24.45 314 SER A N 1
ATOM 2581 C CA . SER A 1 314 ? -29.408 -16.886 -19.955 1.00 24.45 314 SER A CA 1
ATOM 2582 C C . SER A 1 314 ? -30.374 -15.854 -19.377 1.00 24.45 314 SER A C 1
ATOM 2584 O O . SER A 1 314 ? -30.471 -15.666 -18.165 1.00 24.45 314 SER A O 1
ATOM 2586 N N . SER A 1 315 ? -31.101 -15.168 -20.254 1.00 24.44 315 SER A N 1
ATOM 2587 C CA . SER A 1 315 ? -32.311 -14.448 -19.877 1.00 24.44 315 SER A CA 1
ATOM 2588 C C . SER A 1 315 ? -33.363 -15.475 -19.457 1.00 24.44 315 SER A C 1
ATOM 2590 O O . SER A 1 315 ? -33.923 -16.171 -20.304 1.00 24.44 315 SER A O 1
ATOM 2592 N N . LEU A 1 316 ? -33.632 -15.579 -18.159 1.00 23.72 316 LEU A N 1
ATOM 2593 C CA . LEU A 1 316 ? -34.879 -16.158 -17.669 1.00 23.72 316 LEU A CA 1
ATOM 2594 C C . LEU A 1 316 ? -35.991 -15.141 -17.952 1.00 23.72 316 LEU A C 1
ATOM 2596 O O . LEU A 1 316 ? -36.116 -14.136 -17.258 1.00 23.72 316 LEU A O 1
ATOM 2600 N N . GLN A 1 317 ? -36.735 -15.379 -19.032 1.00 24.84 317 GLN A N 1
ATOM 2601 C CA . GLN A 1 317 ? -38.049 -14.778 -19.247 1.00 24.84 317 GLN A CA 1
ATOM 2602 C C . GLN A 1 317 ? -39.056 -15.479 -18.327 1.00 24.84 317 GLN A C 1
ATOM 2604 O O . GLN A 1 317 ? -39.079 -16.710 -18.266 1.00 24.84 317 GLN A O 1
ATOM 2609 N N . THR A 1 318 ? -39.853 -14.688 -17.608 1.00 29.45 318 THR A N 1
ATOM 2610 C CA . THR A 1 318 ? -41.179 -15.092 -17.114 1.00 29.45 318 THR A CA 1
ATOM 2611 C C . THR A 1 318 ? -42.134 -15.334 -18.265 1.00 29.45 318 THR A C 1
ATOM 2613 O O . THR A 1 318 ? -42.086 -14.504 -19.205 1.00 29.45 318 THR A O 1
#

Radius of gyration: 21.67 Å; chains: 1; bounding box: 60×56×55 Å

Foldseek 3Di:
DADLVLFDFLVCLVPDCAGWFQFQAFGIATSVLLQLPLLQVLLCCQVVLPPWDQDPVQRFTWGKDKHKDKDWDWDQDPNFIKIKIKIKIFIKIFTPPDDLLLSLLQSCQRVLLRLLVRLVVCVDPVNVVPDLDHAFLHNVLNNLLSSCVNSNPDPRVSVVRHTHGSVLSSLQCVQEDHRNVAHDSDNWGFAADSDPVRHYDGTDTHDHDPSSPVRHHDDDAPSPGMAEDDPNDGDQCPDPPRSDTDMKIKMDMDTDDPPDDDPDQVRGQWMKTWDFDDDDDDDDDPDGDIQILTAHNDVDDPDRDGPRPPPPPDPPDD

Sequence (318 aa):
MSKRMDITDGMFATTKNYGLVYTEELGWIDLGHAQGNDARVLKRKLEQEHFAKYYEKFNDWYFPVNYYQEMEVRRRLFGVDLNFHTGVHTQVMVRSCLSPALKAKVALTIMYGTAKRFEAWQDSILFNWYTDSGFSVEDLLSDLVGFYRVFGTGPDPLWLANPVSYETAIQIWDAHDPIGTFKNKEFSPKLFSTISPFKYGEPIKKLLPEWLSYIKPLDGSFPSVLYNQFHNSPVNGFFKNKDRINHELYGSVSVSDTTNYADSPFERPLFFFCTLTHHRGNGEHEKMDFTIIVIASVPFYRLLWLFCSDVRGSSLQT

pLDDT: mean 75.14, std 23.48, range [23.72, 97.62]

Secondary structure (DSSP, 8-state):
---GGGB--GGGTTT-SS-EEEETTTEEEETTGGG-HHHHHHHHHHHH-TT-EEEGGGTEEEEEEEEEEEEEEEEEETTEEEEEEEEEEEEEEEESS--HHHHHHHHHHHHHHHHHHHHHHHTSHHHHTT---SPBTTHHHHHHHHHHHHH--SS-HHHHT-BPPHHHHHHHHHHS--GGGSB--SS--EEPP-SSS---SPPEE-PPPGGGTSS----S--TTTEEEEETTEEETTSSSSTTPPPEEEEEEEEESS-----S-GGGSSEEEEEE-------SS------EEEEEE--SSS-----------------